Protein AF-A0AAU5S094-F1 (afdb_monomer)

Radius of gyration: 23.03 Å; Cα contacts (8 Å, |Δi|>4): 157; chains: 1; bounding box: 53×60×64 Å

Foldseek 3Di:
DPPDQPPDPVVVVCVVCVPVCLLLLLVCQVVPNWALVSSCVVVVDDSVVSVVNLVSCVVVLFKDKDFDDPDPCPPPVCPDDDDDDDDDDDDDDDDDPDDDDDPPCPDDPDPCCVPRRGITIHGDPNNVVCVLVSQQVLLVVCPPPDPVPRPDFDADPVPRHGDDDFDADPVPRHTPPDPVNADAADPPRDPSRPVVHHHDDDDPDDD

Structure (mmCIF, N/CA/C/O backbone):
data_AF-A0AAU5S094-F1
#
_entry.id   AF-A0AAU5S094-F1
#
loop_
_atom_site.group_PDB
_atom_site.id
_atom_site.type_symbol
_atom_site.label_atom_id
_atom_site.label_alt_id
_atom_site.label_comp_id
_atom_site.label_asym_id
_atom_site.label_entity_id
_atom_site.label_seq_id
_atom_site.pdbx_PDB_ins_code
_atom_site.Cartn_x
_atom_site.Cartn_y
_atom_site.Cartn_z
_atom_site.occupancy
_atom_site.B_iso_or_equiv
_atom_site.auth_seq_id
_atom_site.auth_comp_id
_atom_site.auth_asym_id
_atom_site.auth_atom_id
_atom_site.pdbx_PDB_model_num
ATOM 1 N N . MET A 1 1 ? 26.841 3.492 8.482 1.00 32.81 1 MET A N 1
ATOM 2 C CA . MET A 1 1 ? 26.538 3.249 7.057 1.00 32.81 1 MET A CA 1
ATOM 3 C C . MET A 1 1 ? 25.374 4.134 6.648 1.00 32.81 1 MET A C 1
ATOM 5 O O . MET A 1 1 ? 24.334 3.983 7.274 1.00 32.81 1 MET A O 1
ATOM 9 N N . PRO A 1 2 ? 25.472 5.027 5.649 1.00 47.97 2 PRO A N 1
ATOM 10 C CA . PRO A 1 2 ? 24.273 5.452 4.951 1.00 47.97 2 PRO A CA 1
ATOM 11 C C . PRO A 1 2 ? 24.030 4.436 3.823 1.00 47.97 2 PRO A C 1
ATOM 13 O O . PRO A 1 2 ? 24.646 4.497 2.766 1.00 47.97 2 PRO A O 1
ATOM 16 N N . THR A 1 3 ? 23.196 3.431 4.093 1.00 60.91 3 THR A N 1
ATOM 17 C CA . THR A 1 3 ? 22.891 2.277 3.219 1.00 60.91 3 THR A CA 1
ATOM 18 C C . THR A 1 3 ? 21.589 2.468 2.437 1.00 60.91 3 THR A C 1
ATOM 20 O O . THR A 1 3 ? 20.808 1.536 2.272 1.00 60.91 3 THR A O 1
ATOM 23 N N . ARG A 1 4 ? 21.300 3.679 1.952 1.00 66.44 4 ARG A N 1
ATOM 24 C CA . ARG A 1 4 ? 20.162 3.909 1.047 1.00 66.44 4 ARG A CA 1
ATOM 25 C C . ARG A 1 4 ? 20.562 4.817 -0.100 1.00 66.44 4 ARG A C 1
ATOM 27 O O . ARG A 1 4 ? 21.340 5.746 0.080 1.00 66.44 4 ARG A O 1
ATOM 34 N N . ILE A 1 5 ? 20.014 4.525 -1.276 1.00 69.44 5 ILE A N 1
ATOM 35 C CA . ILE A 1 5 ? 20.101 5.399 -2.445 1.00 69.44 5 ILE A CA 1
ATOM 36 C C . ILE A 1 5 ? 19.203 6.612 -2.151 1.00 69.44 5 ILE A C 1
ATOM 38 O O . ILE A 1 5 ? 17.988 6.413 -2.026 1.00 69.44 5 ILE A O 1
ATOM 42 N N . PRO A 1 6 ? 19.749 7.835 -2.027 1.00 72.75 6 PRO A N 1
ATOM 43 C CA . PRO A 1 6 ? 18.936 9.030 -1.820 1.00 72.75 6 PRO A CA 1
ATOM 44 C C . PRO A 1 6 ? 17.914 9.194 -2.950 1.00 72.75 6 PRO A C 1
ATOM 46 O O . PRO A 1 6 ? 18.202 8.864 -4.101 1.00 72.75 6 PRO A O 1
ATOM 49 N N . ASP A 1 7 ? 16.716 9.670 -2.609 1.00 73.19 7 ASP A N 1
ATOM 50 C CA . ASP A 1 7 ? 15.609 9.936 -3.542 1.00 73.19 7 ASP A CA 1
ATOM 51 C C . ASP A 1 7 ? 15.062 8.715 -4.306 1.00 73.19 7 ASP A C 1
ATOM 53 O O . ASP A 1 7 ? 14.289 8.869 -5.252 1.00 73.19 7 ASP A O 1
ATOM 57 N N . CYS A 1 8 ? 15.428 7.488 -3.917 1.00 81.44 8 CYS A N 1
ATOM 58 C CA . CYS A 1 8 ? 14.937 6.274 -4.568 1.00 81.44 8 CYS A CA 1
ATOM 59 C C . CYS A 1 8 ? 13.441 6.043 -4.270 1.00 81.44 8 CYS A C 1
ATOM 61 O O . CYS A 1 8 ? 13.087 5.844 -3.104 1.00 81.44 8 CYS A O 1
ATOM 63 N N . PRO A 1 9 ? 12.561 5.987 -5.293 1.00 76.62 9 PRO A N 1
ATOM 64 C CA . PRO A 1 9 ? 11.131 5.760 -5.082 1.00 76.62 9 PRO A CA 1
ATOM 65 C C . PRO A 1 9 ? 10.840 4.426 -4.392 1.00 76.62 9 PRO A C 1
ATOM 67 O O . PRO A 1 9 ? 10.032 4.385 -3.475 1.00 76.62 9 PRO A O 1
ATOM 70 N N . LEU A 1 10 ? 11.564 3.359 -4.756 1.00 79.50 10 LEU A N 1
ATOM 71 C CA . LEU A 1 10 ? 11.419 2.050 -4.115 1.00 79.50 10 LEU A CA 1
ATOM 72 C C . LEU A 1 10 ? 11.778 2.105 -2.626 1.00 79.50 10 LEU A C 1
ATOM 74 O O . LEU A 1 10 ? 11.063 1.536 -1.812 1.00 79.50 10 LEU A O 1
ATOM 78 N N . ALA A 1 11 ? 12.858 2.806 -2.261 1.00 76.94 11 ALA A N 1
ATOM 79 C CA . ALA A 1 11 ? 13.254 2.947 -0.861 1.00 76.94 11 ALA A CA 1
ATOM 80 C C . ALA A 1 11 ? 12.208 3.737 -0.061 1.00 76.94 11 ALA A C 1
ATOM 82 O O . ALA A 1 11 ? 11.849 3.323 1.035 1.00 76.94 11 ALA A O 1
ATOM 83 N N . ARG A 1 12 ? 11.664 4.816 -0.639 1.00 77.38 12 ARG A N 1
ATOM 84 C CA . ARG A 1 12 ? 10.576 5.595 -0.030 1.00 77.38 12 ARG A CA 1
ATOM 85 C C . ARG A 1 12 ? 9.312 4.762 0.178 1.00 77.38 12 ARG A C 1
ATOM 87 O O . ARG A 1 12 ? 8.727 4.796 1.253 1.00 77.38 12 ARG A O 1
ATOM 94 N N . THR A 1 13 ? 8.901 4.001 -0.834 1.00 75.50 13 THR A N 1
ATOM 95 C CA . THR A 1 13 ? 7.752 3.095 -0.731 1.00 75.50 13 THR A CA 1
ATOM 96 C C . THR A 1 13 ? 8.009 2.003 0.306 1.00 75.50 13 THR A C 1
ATOM 98 O O . THR A 1 13 ? 7.141 1.737 1.126 1.00 75.50 13 THR A O 1
ATOM 101 N N . ALA A 1 14 ? 9.208 1.418 0.335 1.00 76.94 14 ALA A N 1
ATOM 102 C CA . ALA A 1 14 ? 9.582 0.411 1.323 1.00 76.94 14 ALA A CA 1
ATOM 103 C C . ALA A 1 14 ? 9.654 0.967 2.754 1.00 76.94 14 ALA A C 1
ATOM 105 O O . ALA A 1 14 ? 9.432 0.218 3.691 1.00 76.94 14 ALA A O 1
ATOM 106 N N . GLU A 1 15 ? 9.940 2.253 2.960 1.00 75.94 15 GLU A N 1
ATOM 107 C CA . GLU A 1 15 ? 9.829 2.889 4.282 1.00 75.94 15 GLU A CA 1
ATOM 108 C C . GLU A 1 15 ? 8.366 3.061 4.705 1.00 75.94 15 GLU A C 1
ATOM 110 O O . GLU A 1 15 ? 8.034 2.843 5.866 1.00 75.94 15 GLU A O 1
ATOM 115 N N . GLN A 1 16 ? 7.495 3.412 3.758 1.00 67.94 16 GLN A N 1
ATOM 116 C CA . GLN A 1 16 ? 6.072 3.627 4.010 1.00 67.94 16 GLN A CA 1
ATOM 117 C C . GLN A 1 16 ? 5.298 2.316 4.221 1.00 67.94 16 GLN A C 1
ATOM 119 O O . GLN A 1 16 ? 4.396 2.267 5.047 1.00 67.94 16 GLN A O 1
ATOM 124 N N . ILE A 1 17 ? 5.657 1.262 3.485 1.00 68.75 17 ILE A N 1
ATOM 125 C CA . ILE A 1 17 ? 5.056 -0.081 3.556 1.00 68.75 17 ILE A CA 1
ATOM 126 C C . ILE A 1 17 ? 5.809 -0.990 4.541 1.00 68.75 17 ILE A C 1
ATOM 128 O O . ILE A 1 17 ? 5.278 -1.996 4.996 1.00 68.75 17 ILE A O 1
ATOM 132 N N . GLY A 1 18 ? 7.055 -0.642 4.876 1.00 64.94 18 GLY A N 1
ATOM 133 C CA . GLY A 1 18 ? 7.984 -1.445 5.675 1.00 64.94 18 GLY A CA 1
ATOM 134 C C . GLY A 1 18 ? 7.475 -1.930 7.032 1.00 64.94 18 GLY A C 1
ATOM 135 O O . GLY A 1 18 ? 7.930 -2.986 7.479 1.00 64.94 18 GLY A O 1
ATOM 136 N N . PRO A 1 19 ? 6.535 -1.243 7.702 1.00 73.56 19 PRO A N 1
ATOM 137 C CA . PRO A 1 19 ? 5.816 -1.854 8.802 1.00 73.56 19 PRO A CA 1
ATOM 138 C C . PRO A 1 19 ? 4.838 -2.903 8.251 1.00 73.56 19 PRO A C 1
ATOM 140 O O . PRO A 1 19 ? 3.833 -2.546 7.642 1.00 73.56 19 PRO A O 1
ATOM 143 N N . TRP A 1 20 ? 5.125 -4.189 8.493 1.00 69.00 20 TRP A N 1
ATOM 144 C CA . TRP A 1 20 ? 4.363 -5.350 7.991 1.00 69.00 20 TRP A CA 1
ATOM 145 C C . TRP A 1 20 ? 2.834 -5.205 8.109 1.00 69.00 20 TRP A C 1
ATOM 147 O O . TRP A 1 20 ? 2.093 -5.592 7.214 1.00 69.00 20 TRP A O 1
ATOM 157 N N . TRP A 1 21 ? 2.371 -4.550 9.173 1.00 78.62 21 TRP A N 1
ATOM 158 C CA . TRP A 1 21 ? 0.962 -4.310 9.469 1.00 78.62 21 TRP A CA 1
ATOM 159 C C . TRP A 1 21 ? 0.255 -3.340 8.508 1.00 78.62 21 TRP A C 1
ATOM 161 O O . TRP A 1 21 ? -0.970 -3.311 8.481 1.00 78.62 21 TRP A O 1
ATOM 171 N N . THR A 1 22 ? 0.978 -2.522 7.731 1.00 87.06 22 THR A N 1
ATOM 172 C CA . THR A 1 22 ? 0.360 -1.539 6.817 1.00 87.06 22 THR A CA 1
ATOM 173 C C . THR A 1 22 ? -0.499 -2.236 5.772 1.00 87.06 22 THR A C 1
ATOM 175 O O . THR A 1 22 ? -1.604 -1.791 5.475 1.00 87.06 22 THR A O 1
ATOM 178 N N . LEU A 1 23 ? 0.009 -3.336 5.224 1.00 89.94 23 LEU A N 1
ATOM 179 C CA . LEU A 1 23 ? -0.664 -4.087 4.171 1.00 89.94 23 LEU A CA 1
ATOM 180 C C . LEU A 1 23 ? -1.801 -4.933 4.730 1.00 89.94 23 LEU A C 1
ATOM 182 O O . LEU A 1 23 ? -2.846 -4.976 4.097 1.00 89.94 23 LEU A O 1
ATOM 186 N N . GLU A 1 24 ? -1.623 -5.512 5.919 1.00 90.25 24 GLU A N 1
ATOM 187 C CA . GLU A 1 24 ? -2.668 -6.268 6.621 1.00 90.25 24 GLU A CA 1
ATOM 188 C C . GLU A 1 24 ? -3.876 -5.377 6.933 1.00 90.25 24 GLU A C 1
ATOM 190 O O . GLU A 1 24 ? -4.991 -5.682 6.535 1.00 90.25 24 GLU A O 1
ATOM 195 N N . ILE A 1 25 ? -3.665 -4.197 7.534 1.00 93.50 25 ILE A N 1
ATOM 196 C CA . ILE A 1 25 ? -4.772 -3.265 7.807 1.00 93.50 25 ILE A CA 1
ATOM 197 C C . ILE A 1 25 ? -5.442 -2.814 6.503 1.00 93.50 25 ILE A C 1
ATOM 199 O O . ILE A 1 25 ? -6.666 -2.724 6.432 1.00 93.50 25 ILE A O 1
ATOM 203 N N . LEU A 1 26 ? -4.663 -2.512 5.459 1.00 93.88 26 LEU A N 1
ATOM 204 C CA . LEU A 1 26 ? -5.235 -2.133 4.167 1.00 93.88 26 LEU A CA 1
ATOM 205 C C . LEU A 1 26 ? -6.045 -3.275 3.543 1.00 93.88 26 LEU A C 1
ATOM 207 O O . LEU A 1 26 ? -7.109 -2.991 2.994 1.00 93.88 26 LEU A O 1
ATOM 211 N N . HIS A 1 27 ? -5.578 -4.520 3.658 1.00 93.69 27 HIS A N 1
ATOM 212 C CA . HIS A 1 27 ? -6.274 -5.716 3.191 1.00 93.69 27 HIS A CA 1
ATOM 213 C C . HIS A 1 27 ? -7.657 -5.836 3.837 1.00 93.69 27 HIS A C 1
ATOM 215 O O . HIS A 1 27 ? -8.645 -5.842 3.106 1.00 93.69 27 HIS A O 1
ATOM 221 N N . GLU A 1 28 ? -7.742 -5.730 5.168 1.00 94.06 28 GLU A N 1
ATOM 222 C CA . GLU A 1 28 ? -9.021 -5.703 5.896 1.00 94.06 28 GLU A CA 1
ATOM 223 C C . GLU A 1 28 ? -9.978 -4.637 5.334 1.00 94.06 28 GLU A C 1
ATOM 225 O O . GLU A 1 28 ? -11.154 -4.895 5.069 1.00 94.06 28 GLU A O 1
ATOM 230 N N . THR A 1 29 ? -9.467 -3.427 5.069 1.00 94.94 29 THR A N 1
ATOM 231 C CA . THR A 1 29 ? -10.306 -2.350 4.520 1.00 94.94 29 THR A CA 1
ATOM 232 C C . THR A 1 29 ? -10.735 -2.566 3.068 1.00 94.94 29 THR A C 1
ATOM 234 O O . THR A 1 29 ? -11.749 -2.003 2.646 1.00 94.94 29 THR A O 1
ATOM 237 N N . TYR A 1 30 ? -9.982 -3.342 2.284 1.00 94.12 30 TYR A N 1
ATOM 238 C CA . TYR A 1 30 ? -10.365 -3.710 0.919 1.00 94.12 30 TYR A CA 1
ATOM 239 C C . TYR A 1 30 ? -11.464 -4.769 0.903 1.00 94.12 30 TYR A C 1
ATOM 241 O O . TYR A 1 30 ? -12.295 -4.737 -0.006 1.00 94.12 30 TYR A O 1
ATOM 249 N N . ASP A 1 31 ? -11.495 -5.620 1.925 1.00 89.69 31 ASP A N 1
ATOM 250 C CA . ASP A 1 31 ? -12.533 -6.630 2.143 1.00 89.69 31 ASP A CA 1
ATOM 251 C C . ASP A 1 31 ? -13.796 -6.037 2.794 1.00 89.69 31 ASP A C 1
ATOM 253 O O . ASP A 1 31 ? -14.842 -6.679 2.861 1.00 89.69 31 ASP A O 1
ATOM 257 N N . GLY A 1 32 ? -13.738 -4.762 3.193 1.00 90.94 32 GLY A N 1
ATOM 258 C CA . GLY A 1 32 ? -14.879 -3.985 3.678 1.00 90.94 32 GLY A CA 1
ATOM 259 C C . GLY A 1 32 ? -14.939 -3.825 5.195 1.00 90.94 32 GLY A C 1
ATOM 260 O O . GLY A 1 32 ? -15.824 -3.117 5.685 1.00 90.94 32 GLY A O 1
ATOM 261 N N . PHE A 1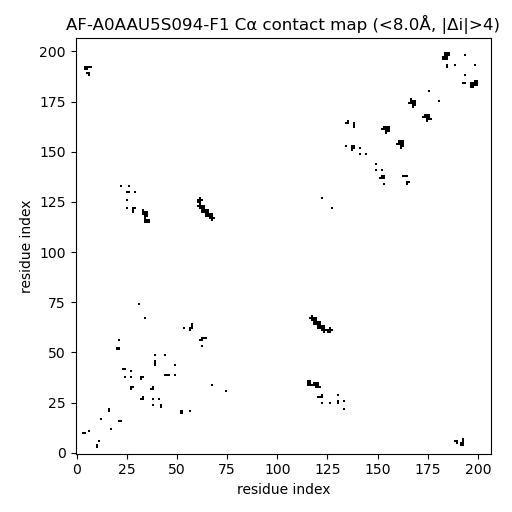 33 ? -13.984 -4.392 5.935 1.00 93.81 33 PHE A N 1
ATOM 262 C CA . PHE A 1 33 ? -13.858 -4.183 7.374 1.00 93.81 33 PHE A CA 1
ATOM 263 C C . PHE A 1 33 ? -13.329 -2.777 7.633 1.00 93.81 33 PHE A C 1
ATOM 265 O O . PHE A 1 33 ? -12.211 -2.419 7.265 1.00 93.81 33 PHE A O 1
ATOM 272 N N . THR A 1 34 ? -14.166 -1.934 8.232 1.00 92.75 34 THR A N 1
ATOM 273 C CA . THR A 1 34 ? -13.848 -0.505 8.388 1.00 92.75 34 THR A CA 1
ATOM 274 C C . THR A 1 34 ? -13.898 -0.048 9.832 1.00 92.75 34 THR A C 1
ATOM 276 O O . THR A 1 34 ? -13.423 1.044 10.130 1.00 92.75 34 THR A O 1
ATOM 279 N N . ARG A 1 35 ? -14.445 -0.841 10.755 1.00 92.25 35 ARG A N 1
ATOM 280 C CA . ARG A 1 35 ? -14.544 -0.452 12.164 1.00 92.25 35 ARG A CA 1
ATOM 281 C C . ARG A 1 35 ? -13.344 -0.943 12.953 1.00 92.25 35 ARG A C 1
ATOM 283 O O . ARG A 1 35 ? -12.795 -2.004 12.672 1.00 92.25 35 ARG A O 1
ATOM 290 N N . PHE A 1 36 ? -12.990 -0.188 13.991 1.00 92.50 36 PHE A N 1
ATOM 291 C CA . PHE A 1 36 ? -11.862 -0.508 14.864 1.00 92.50 36 PHE A CA 1
ATOM 292 C C . PHE A 1 36 ? -11.937 -1.937 15.420 1.00 92.50 36 PHE A C 1
ATOM 294 O O . PHE A 1 36 ? -10.995 -2.703 15.261 1.00 92.50 36 PHE A O 1
ATOM 301 N N . GLU A 1 37 ? -13.077 -2.319 16.003 1.00 89.56 37 GLU A N 1
ATOM 302 C CA . GLU A 1 37 ? -13.243 -3.639 16.627 1.00 89.56 37 GLU A CA 1
ATOM 303 C C . GLU A 1 37 ? -13.232 -4.803 15.632 1.00 89.56 37 GLU A C 1
ATOM 305 O O . GLU A 1 37 ? -12.770 -5.888 15.973 1.00 89.56 37 GLU A O 1
ATOM 310 N N . GLU A 1 38 ? -13.712 -4.592 14.404 1.00 91.81 38 GLU A N 1
ATOM 311 C CA . GLU A 1 38 ? -13.652 -5.609 13.346 1.00 91.81 38 GLU A CA 1
ATOM 312 C C . GLU A 1 38 ? -12.196 -5.871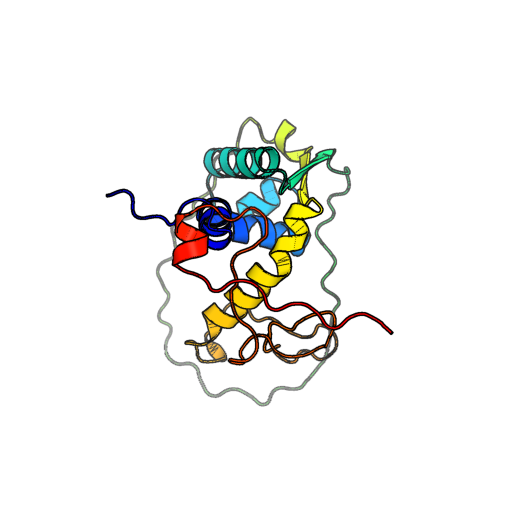 12.966 1.00 91.81 38 GLU A C 1
ATOM 314 O O . GLU A 1 38 ? -11.724 -7.000 13.052 1.00 91.81 38 GLU A O 1
ATOM 319 N N . ILE A 1 39 ? -11.461 -4.799 12.658 1.00 92.19 39 ILE A N 1
ATOM 320 C CA . ILE A 1 39 ? -10.048 -4.872 12.278 1.00 92.19 39 ILE A CA 1
ATOM 321 C C . ILE A 1 39 ? -9.214 -5.454 13.429 1.00 92.19 39 ILE A C 1
ATOM 323 O O . ILE A 1 39 ? -8.354 -6.304 13.211 1.00 92.19 39 ILE A O 1
ATOM 327 N N . ARG A 1 40 ? -9.474 -5.039 14.675 1.00 92.69 40 ARG A N 1
ATOM 328 C CA . ARG A 1 40 ? -8.772 -5.553 15.861 1.00 92.69 40 ARG A CA 1
ATOM 329 C C . ARG A 1 40 ? -8.963 -7.051 16.031 1.00 92.69 40 ARG A C 1
ATOM 331 O O . ARG A 1 40 ? -7.986 -7.753 16.285 1.00 92.69 40 ARG A O 1
ATOM 338 N N . ARG A 1 41 ? -10.209 -7.516 15.902 1.00 90.81 41 ARG A N 1
ATOM 339 C CA . ARG A 1 41 ? -10.565 -8.930 16.026 1.00 90.81 41 ARG A CA 1
ATOM 340 C C . ARG A 1 41 ? -9.910 -9.755 14.925 1.00 90.81 41 ARG A C 1
ATOM 342 O O . ARG A 1 41 ? -9.280 -10.754 15.246 1.00 90.81 41 ARG A O 1
ATOM 349 N N . ASN A 1 42 ? -10.015 -9.320 13.671 1.00 90.12 42 ASN A N 1
ATOM 350 C CA . ASN A 1 42 ? -9.474 -10.054 12.526 1.00 90.12 42 ASN A CA 1
ATOM 351 C C . ASN A 1 42 ? -7.945 -10.174 12.595 1.00 90.12 42 ASN A C 1
ATOM 353 O O . ASN A 1 42 ? -7.394 -11.236 12.326 1.00 90.12 42 ASN A O 1
ATOM 357 N N . LEU A 1 43 ? -7.260 -9.111 13.030 1.00 90.19 43 LEU A N 1
ATOM 358 C CA . LEU A 1 43 ? -5.799 -9.096 13.130 1.00 90.19 43 LEU A CA 1
ATOM 359 C C . LEU A 1 43 ? -5.251 -9.659 14.451 1.00 90.19 43 LEU A C 1
ATOM 361 O O . LEU A 1 43 ? -4.032 -9.733 14.608 1.00 90.19 43 LEU A O 1
ATOM 365 N N . GLY A 1 44 ? -6.109 -9.981 15.428 1.00 90.44 44 GLY A N 1
ATOM 366 C CA . GLY A 1 44 ? -5.691 -10.482 16.744 1.00 90.44 44 GLY A CA 1
ATOM 367 C C . GLY A 1 44 ? -4.712 -9.557 17.482 1.00 90.44 44 GLY A C 1
ATOM 368 O O . GLY A 1 44 ? -3.839 -10.025 18.210 1.00 90.44 44 GLY A O 1
ATOM 369 N N . THR A 1 45 ? -4.793 -8.240 17.264 1.00 86.38 45 THR A N 1
ATOM 370 C CA . THR A 1 45 ? -3.792 -7.283 17.765 1.00 86.38 45 THR A CA 1
ATOM 371 C C . THR A 1 45 ? -4.293 -6.535 19.015 1.00 86.38 45 THR A C 1
ATOM 373 O O . THR A 1 45 ? -5.490 -6.249 19.120 1.00 86.38 45 THR A O 1
ATOM 376 N N . PRO A 1 46 ? -3.405 -6.135 19.949 1.00 92.12 46 PRO A N 1
ATOM 377 C CA . PRO A 1 46 ? -3.783 -5.277 21.076 1.00 92.12 46 PRO A CA 1
ATOM 378 C C . PRO A 1 46 ? -4.361 -3.926 20.625 1.00 92.12 46 PRO A C 1
ATOM 380 O O . PRO A 1 46 ? -3.902 -3.369 19.622 1.00 92.12 46 PRO A O 1
ATOM 383 N N . ALA A 1 47 ? -5.328 -3.389 21.378 1.00 89.75 47 ALA A N 1
ATOM 384 C CA . ALA A 1 47 ? -6.057 -2.164 21.033 1.00 89.75 47 ALA A CA 1
ATOM 385 C C . ALA A 1 47 ? -5.130 -0.948 20.862 1.00 89.75 47 ALA A C 1
ATOM 387 O O . ALA A 1 47 ? -5.135 -0.332 19.797 1.00 89.75 47 ALA A O 1
ATOM 388 N N . ASP A 1 48 ? -4.267 -0.670 21.843 1.00 90.50 48 ASP A N 1
ATOM 389 C CA . ASP A 1 48 ? -3.320 0.456 21.799 1.00 90.50 48 ASP A CA 1
ATOM 390 C C . ASP A 1 48 ? -2.436 0.414 20.547 1.00 90.50 48 ASP A C 1
ATOM 392 O O . ASP A 1 48 ? -2.269 1.400 19.828 1.00 90.50 48 ASP A O 1
ATOM 396 N N . LEU A 1 49 ? -1.931 -0.779 20.225 1.00 90.12 49 LEU A N 1
ATOM 397 C CA . LEU A 1 49 ? -1.090 -0.985 19.055 1.00 90.12 49 LEU A CA 1
ATOM 398 C C . LEU A 1 49 ? -1.866 -0.773 17.750 1.00 90.12 49 LEU A C 1
ATOM 400 O O . LEU A 1 49 ? -1.316 -0.225 16.795 1.00 90.12 49 LEU A O 1
ATOM 404 N N . LEU A 1 50 ? -3.132 -1.195 17.676 1.00 92.38 50 LEU A N 1
ATOM 405 C CA . LEU A 1 50 ? -3.971 -0.907 16.512 1.00 92.38 50 LEU A CA 1
ATOM 406 C C . LEU A 1 50 ? -4.246 0.591 16.374 1.00 92.38 50 LEU A C 1
ATOM 408 O O . LEU A 1 50 ? -4.169 1.118 15.264 1.00 92.38 50 LEU A O 1
ATOM 412 N N . ALA A 1 51 ? -4.552 1.270 17.480 1.00 92.62 51 ALA A N 1
ATOM 413 C CA . ALA A 1 51 ? -4.838 2.698 17.497 1.00 92.62 51 ALA A CA 1
ATOM 414 C C . ALA A 1 51 ? -3.649 3.507 16.957 1.00 92.62 51 ALA A C 1
ATOM 416 O O . ALA A 1 51 ? -3.823 4.324 16.046 1.00 92.62 51 ALA A O 1
ATOM 417 N N . ASP A 1 52 ? -2.436 3.202 17.424 1.00 92.06 52 ASP A N 1
ATOM 418 C CA . ASP A 1 52 ? -1.197 3.814 16.936 1.00 92.06 52 ASP A CA 1
ATOM 419 C C . ASP A 1 52 ? -1.006 3.603 15.428 1.00 92.06 52 ASP A C 1
ATOM 421 O O . ASP A 1 52 ? -0.690 4.535 14.681 1.00 92.06 52 ASP A O 1
ATOM 425 N N . ARG A 1 53 ? -1.244 2.378 14.947 1.00 92.81 53 ARG A N 1
ATOM 426 C CA . ARG A 1 53 ? -1.096 2.018 13.529 1.00 92.81 53 ARG A CA 1
ATOM 427 C C . ARG A 1 53 ? -2.117 2.720 12.641 1.00 92.81 53 ARG A C 1
ATOM 429 O O . ARG A 1 53 ? -1.749 3.288 11.614 1.00 92.81 53 ARG A O 1
ATOM 436 N N . LEU A 1 54 ? -3.390 2.721 13.029 1.00 94.31 54 LEU A N 1
ATOM 437 C CA . LEU A 1 54 ? -4.448 3.413 12.293 1.00 94.31 54 LEU A CA 1
ATOM 438 C C . LEU A 1 54 ? -4.190 4.923 12.251 1.00 94.31 54 LEU A C 1
ATOM 440 O O . LEU A 1 54 ? -4.312 5.534 11.189 1.00 94.31 54 LEU A O 1
ATOM 444 N N . SER A 1 55 ? -3.754 5.512 13.368 1.00 93.19 55 SER A N 1
ATOM 445 C CA . SER A 1 55 ? -3.341 6.918 13.438 1.00 93.19 55 SER A CA 1
ATOM 446 C C . SER A 1 55 ? -2.188 7.225 12.474 1.00 93.19 55 SER A C 1
ATOM 448 O O . SER A 1 55 ? -2.238 8.208 11.724 1.00 93.19 55 SER A O 1
ATOM 450 N N . ALA A 1 56 ? -1.182 6.348 12.406 1.00 91.62 56 ALA A N 1
ATOM 451 C CA . ALA A 1 56 ? -0.075 6.480 11.464 1.00 91.62 56 ALA A CA 1
ATOM 452 C C . ALA A 1 56 ? -0.540 6.414 9.996 1.00 91.62 56 ALA A C 1
ATOM 454 O O . ALA A 1 56 ? -0.098 7.225 9.181 1.00 91.62 56 ALA A O 1
ATOM 455 N N . LEU A 1 57 ? -1.467 5.514 9.648 1.00 93.56 57 LEU A N 1
ATOM 456 C CA . LEU A 1 57 ? -2.010 5.410 8.284 1.00 93.56 57 LEU A CA 1
ATOM 457 C C . LEU A 1 57 ? -2.864 6.613 7.887 1.00 93.56 57 LEU A C 1
ATOM 459 O O . LEU A 1 57 ? -2.811 7.045 6.732 1.00 93.56 57 LEU A O 1
ATOM 463 N N . VAL A 1 58 ? -3.630 7.170 8.825 1.00 95.38 58 VAL A N 1
ATOM 464 C CA . VAL A 1 58 ? -4.380 8.414 8.607 1.00 95.38 58 VAL A CA 1
ATOM 465 C C . VAL A 1 58 ? -3.415 9.579 8.395 1.00 95.38 58 VAL A C 1
ATOM 467 O O . VAL A 1 58 ? -3.548 10.326 7.427 1.00 95.38 58 VAL A O 1
ATOM 470 N N . THR A 1 59 ? -2.383 9.685 9.233 1.00 94.12 59 THR A N 1
ATOM 471 C CA . THR A 1 59 ? -1.337 10.714 9.117 1.00 94.12 59 THR A CA 1
ATOM 472 C C . THR A 1 59 ? -0.583 10.612 7.788 1.00 94.12 59 THR A C 1
ATOM 474 O O . THR A 1 59 ? -0.288 11.626 7.158 1.00 94.12 59 THR A O 1
ATOM 477 N N . ALA A 1 60 ? -0.316 9.392 7.316 1.00 91.25 60 ALA A N 1
ATOM 478 C CA . ALA A 1 60 ? 0.311 9.129 6.023 1.00 91.25 60 ALA A CA 1
ATOM 479 C C . ALA A 1 60 ? -0.625 9.362 4.818 1.00 91.25 60 ALA A C 1
ATOM 481 O O . ALA A 1 60 ? -0.194 9.212 3.673 1.00 91.25 60 ALA A O 1
ATOM 482 N N . GLY A 1 61 ? -1.899 9.693 5.053 1.00 94.62 61 GLY A N 1
ATOM 483 C CA . GLY A 1 61 ? -2.901 9.900 4.010 1.00 94.62 61 GLY A CA 1
ATOM 484 C C . GLY A 1 61 ? -3.323 8.618 3.293 1.00 94.62 61 GLY A C 1
ATOM 485 O O . GLY A 1 61 ? -3.857 8.695 2.188 1.00 94.62 61 GLY A O 1
ATOM 486 N N . LEU A 1 62 ? -3.076 7.444 3.881 1.00 94.25 62 LEU A N 1
ATOM 487 C CA . LEU A 1 62 ? -3.488 6.142 3.346 1.00 94.25 62 LEU A CA 1
ATOM 488 C C . LEU A 1 62 ? -4.921 5.794 3.753 1.00 94.25 62 LEU A C 1
ATOM 490 O O . LEU A 1 62 ? -5.671 5.239 2.949 1.00 94.25 62 LEU A O 1
ATOM 494 N N . LEU A 1 63 ? -5.316 6.179 4.965 1.00 96.19 63 LEU A N 1
ATOM 495 C CA . LEU A 1 63 ? -6.680 6.049 5.465 1.00 96.19 63 LEU A CA 1
ATOM 496 C C . LEU A 1 63 ? -7.297 7.425 5.735 1.00 96.19 63 LEU A C 1
ATOM 498 O O . LEU A 1 63 ? -6.607 8.418 5.949 1.00 96.19 63 LEU A O 1
ATOM 502 N N . THR A 1 64 ? -8.621 7.470 5.739 1.00 96.50 64 THR A N 1
ATOM 503 C CA . THR A 1 64 ? -9.419 8.582 6.252 1.00 96.50 64 THR A CA 1
ATOM 504 C C . THR A 1 64 ? -10.441 8.048 7.248 1.00 96.50 64 THR A C 1
ATOM 506 O O . THR A 1 64 ? -10.805 6.871 7.188 1.00 96.50 64 THR A O 1
ATOM 509 N N . THR A 1 65 ? -10.890 8.902 8.163 1.00 95.06 65 THR A N 1
ATOM 510 C CA . THR A 1 65 ? -11.919 8.573 9.147 1.00 95.06 65 THR A CA 1
ATOM 511 C C . THR A 1 65 ? -13.256 9.188 8.751 1.00 95.06 65 THR A C 1
ATOM 513 O O . THR A 1 65 ? -13.331 10.319 8.272 1.00 95.06 65 THR A O 1
ATOM 516 N N . ALA A 1 66 ? -14.328 8.434 8.960 1.00 87.56 66 ALA A N 1
ATOM 517 C CA . ALA A 1 66 ? -15.701 8.891 8.803 1.00 87.56 66 ALA A CA 1
ATOM 518 C C . ALA A 1 66 ? -16.528 8.464 10.024 1.00 87.56 66 ALA A C 1
ATOM 520 O O . ALA A 1 66 ? -16.161 7.488 10.686 1.00 87.56 66 ALA A O 1
ATOM 521 N N . PRO A 1 67 ? -17.650 9.142 10.326 1.00 83.06 67 PRO A N 1
ATOM 522 C CA . PRO A 1 67 ? -18.633 8.605 11.256 1.00 83.06 67 PRO A CA 1
ATOM 523 C C . PRO A 1 67 ? -19.055 7.206 10.793 1.00 83.06 67 PRO A C 1
ATOM 525 O O . PRO A 1 67 ? -19.333 6.999 9.612 1.00 83.06 67 PRO A O 1
ATOM 528 N N . ALA A 1 68 ? -19.065 6.241 11.703 1.00 69.44 68 ALA A N 1
ATOM 529 C CA . ALA A 1 68 ? -19.588 4.918 11.426 1.00 69.44 68 ALA A CA 1
ATOM 530 C C . ALA A 1 68 ? -21.108 5.028 11.287 1.00 69.44 68 ALA A C 1
ATOM 532 O O . ALA A 1 68 ? -21.789 5.501 12.200 1.00 69.44 68 ALA A O 1
ATOM 533 N N . ASP A 1 69 ? -21.644 4.586 10.152 1.00 64.25 69 ASP A N 1
ATOM 534 C CA . ASP A 1 69 ? -23.088 4.479 9.977 1.00 64.25 69 ASP A CA 1
ATOM 535 C C . ASP A 1 69 ? -23.624 3.469 11.003 1.00 64.25 69 ASP A C 1
ATOM 537 O O . ASP A 1 69 ? -23.054 2.390 11.181 1.00 64.25 69 ASP A O 1
ATOM 541 N N . GLY A 1 70 ? -24.700 3.825 11.714 1.00 50.81 70 GLY A N 1
ATOM 542 C CA . GLY A 1 70 ? -25.264 3.047 12.830 1.00 50.81 70 GLY A CA 1
ATOM 543 C C . GLY A 1 70 ? -25.861 1.687 12.447 1.00 50.81 70 GLY A C 1
ATOM 544 O O . GLY A 1 70 ? -26.441 1.005 13.288 1.00 50.81 70 GLY A O 1
ATOM 545 N N . THR A 1 71 ? -25.743 1.272 11.189 1.00 44.31 71 THR A N 1
ATOM 546 C CA . THR A 1 71 ? -26.071 -0.083 10.757 1.00 44.31 71 THR A CA 1
ATOM 547 C C . THR A 1 71 ? -24.979 -1.024 11.233 1.00 44.31 71 THR A C 1
ATOM 549 O O . THR A 1 71 ? -23.852 -0.940 10.754 1.00 44.31 71 THR A O 1
ATOM 552 N N . ASN A 1 72 ? -25.291 -1.940 12.148 1.00 41.56 72 ASN A N 1
ATOM 553 C CA . ASN A 1 72 ? -24.533 -3.181 12.315 1.00 41.56 72 ASN A CA 1
ATOM 554 C C . ASN A 1 72 ? -24.608 -3.976 11.006 1.00 41.56 72 ASN A C 1
ATOM 556 O O . ASN A 1 72 ? -25.374 -4.922 10.888 1.00 41.56 72 ASN A O 1
ATOM 560 N N . GLY A 1 73 ? -23.873 -3.531 9.992 1.00 38.31 73 GLY A N 1
ATOM 561 C CA . GLY A 1 73 ? -23.639 -4.282 8.780 1.00 38.31 73 GLY A CA 1
ATOM 562 C C . GLY A 1 73 ? -22.558 -5.289 9.101 1.00 38.31 73 GLY A C 1
ATOM 563 O O . GLY A 1 73 ? -21.401 -5.058 8.775 1.00 38.31 73 GLY A O 1
ATOM 564 N N . GLY A 1 74 ? -22.944 -6.390 9.754 1.00 40.19 74 GLY A N 1
ATOM 565 C CA . GLY A 1 74 ? -22.285 -7.647 9.434 1.00 40.19 74 GLY A CA 1
ATOM 566 C C . GLY A 1 74 ? -22.305 -7.740 7.914 1.00 40.19 74 GLY A C 1
ATOM 567 O O . GLY A 1 74 ? -23.351 -7.514 7.301 1.00 40.19 74 GLY A O 1
ATOM 568 N N . GLY A 1 75 ? -21.131 -7.880 7.311 1.00 36.84 75 GLY A N 1
ATOM 569 C CA . GLY A 1 75 ? -21.001 -7.986 5.871 1.00 36.84 75 GLY A CA 1
ATOM 570 C C . GLY A 1 75 ? -21.695 -9.252 5.390 1.00 36.84 75 GLY A C 1
ATOM 571 O O . GLY A 1 75 ? -21.039 -10.260 5.165 1.00 36.84 75 GLY A O 1
ATOM 572 N N . ASP A 1 76 ? -23.008 -9.181 5.181 1.00 38.53 76 ASP A N 1
ATOM 573 C CA . ASP A 1 76 ? -23.766 -10.093 4.333 1.00 38.53 76 ASP A CA 1
ATOM 574 C C . ASP A 1 76 ? -23.395 -9.763 2.881 1.00 38.53 76 ASP A C 1
ATOM 576 O O . ASP A 1 76 ? -24.137 -9.159 2.108 1.00 38.53 76 ASP A O 1
ATOM 580 N N . GLY A 1 77 ? -22.148 -10.090 2.558 1.00 35.84 77 GLY A N 1
ATOM 581 C CA . GLY A 1 77 ? -21.558 -10.104 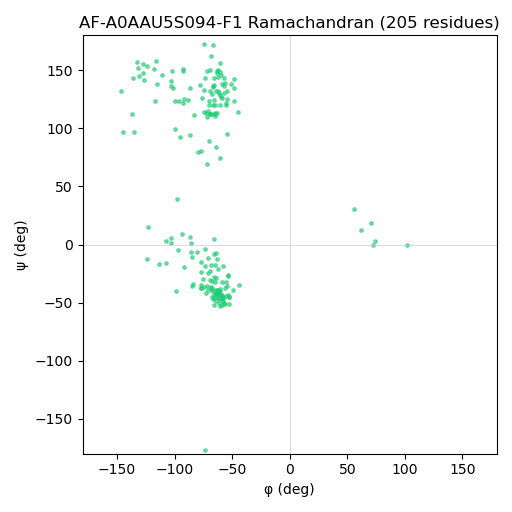1.230 1.00 35.84 77 GLY A CA 1
ATOM 582 C C . GLY A 1 77 ? -20.988 -11.480 0.893 1.00 35.84 77 GLY A C 1
ATOM 583 O O . GLY A 1 77 ? -20.240 -11.602 -0.070 1.00 35.84 77 GLY A O 1
ATOM 584 N N . ALA A 1 78 ? -21.348 -12.522 1.651 1.00 36.75 78 ALA A N 1
ATOM 585 C CA . ALA A 1 78 ? -21.247 -13.895 1.182 1.00 36.75 78 ALA A CA 1
ATOM 586 C C . ALA A 1 78 ? -22.323 -14.096 0.102 1.00 36.75 78 ALA A C 1
ATOM 588 O O . ALA A 1 78 ? -23.472 -14.431 0.384 1.00 36.75 78 ALA A O 1
ATOM 589 N N . SER A 1 79 ? -21.969 -13.821 -1.155 1.00 40.03 79 SER A N 1
ATOM 590 C CA . SER A 1 79 ? -22.779 -14.288 -2.282 1.00 40.03 79 SER A CA 1
ATOM 591 C C . SER A 1 79 ? -22.635 -15.803 -2.350 1.00 40.03 79 SER A C 1
ATOM 593 O O . SER A 1 79 ? -21.543 -16.320 -2.571 1.00 40.03 79 SER A O 1
ATOM 595 N N . GLY A 1 80 ? -23.745 -16.479 -2.066 1.00 32.22 80 GLY A N 1
ATOM 596 C CA . GLY A 1 80 ? -23.812 -17.912 -1.851 1.00 32.22 80 GLY A CA 1
ATOM 597 C C . GLY A 1 80 ? -23.564 -18.770 -3.086 1.00 32.22 80 GLY A C 1
ATOM 598 O O . GLY A 1 80 ? -23.717 -18.350 -4.238 1.00 32.22 80 GLY A O 1
ATOM 599 N N . HIS A 1 81 ? -23.263 -20.030 -2.799 1.00 33.59 81 HIS A N 1
ATOM 600 C CA . HIS A 1 81 ? -23.550 -21.127 -3.702 1.00 33.59 81 HIS A CA 1
ATOM 601 C C . HIS A 1 81 ? -23.923 -22.361 -2.879 1.00 33.59 81 HIS A C 1
ATOM 603 O O . HIS A 1 81 ? -23.061 -23.088 -2.393 1.00 33.59 81 HIS A O 1
ATOM 609 N N . ASP A 1 82 ? -25.228 -22.569 -2.718 1.00 34.88 82 ASP A N 1
ATOM 610 C CA . ASP A 1 82 ? -25.778 -23.888 -2.440 1.00 34.88 82 ASP A CA 1
ATOM 611 C C . ASP A 1 82 ? -25.584 -24.735 -3.704 1.00 34.88 82 ASP A C 1
ATOM 613 O O . ASP A 1 82 ? -26.198 -24.471 -4.740 1.00 34.88 82 ASP A O 1
ATOM 617 N N . ALA A 1 83 ? -24.721 -25.744 -3.632 1.00 35.12 83 ALA A N 1
ATOM 618 C CA . ALA A 1 83 ? -24.673 -26.824 -4.606 1.00 35.12 83 ALA A CA 1
ATOM 619 C C . ALA A 1 83 ? -24.540 -28.153 -3.861 1.00 35.12 83 ALA A C 1
ATOM 621 O O . ALA A 1 83 ? -23.456 -28.579 -3.469 1.00 35.12 83 ALA A O 1
ATOM 622 N N . ASP A 1 84 ? -25.698 -28.781 -3.675 1.00 40.28 84 ASP A N 1
ATOM 623 C CA . ASP A 1 84 ? -25.869 -30.208 -3.435 1.00 40.28 84 ASP A CA 1
ATOM 624 C C . ASP A 1 84 ? -24.987 -31.012 -4.405 1.00 40.28 84 ASP A C 1
ATOM 626 O O . ASP A 1 84 ? -25.180 -30.970 -5.621 1.00 40.28 84 ASP A O 1
ATOM 630 N N . THR A 1 85 ? -23.984 -31.710 -3.875 1.00 35.06 85 THR A N 1
ATOM 631 C CA . THR A 1 85 ? -23.275 -32.762 -4.606 1.00 35.06 85 THR A CA 1
ATOM 632 C C . THR A 1 85 ? -23.079 -33.930 -3.652 1.00 35.06 85 THR A C 1
ATOM 634 O O . THR A 1 85 ? -22.360 -33.818 -2.662 1.00 35.06 85 THR A O 1
ATOM 637 N N . GLY A 1 86 ? -23.757 -35.042 -3.939 1.00 35.44 86 GLY A N 1
ATOM 638 C CA . GLY A 1 86 ? -23.596 -36.299 -3.217 1.00 35.44 86 GLY A CA 1
ATOM 639 C C . GLY A 1 86 ? -22.132 -36.741 -3.193 1.00 35.44 86 GLY A C 1
ATOM 640 O O . GLY A 1 86 ? -21.492 -36.852 -4.238 1.00 35.44 86 GLY A O 1
ATOM 641 N N . ILE A 1 87 ? -21.631 -36.975 -1.983 1.00 37.25 87 ILE A N 1
ATOM 642 C CA . ILE A 1 87 ? -20.292 -37.477 -1.677 1.00 37.25 87 ILE A CA 1
ATOM 643 C C . ILE A 1 87 ? -20.395 -39.000 -1.485 1.00 37.25 87 ILE A C 1
ATOM 645 O O . ILE A 1 87 ? -21.183 -39.467 -0.661 1.00 37.25 87 ILE A O 1
ATOM 649 N N . ASP A 1 88 ? -19.618 -39.768 -2.254 1.00 38.88 88 ASP A N 1
ATOM 650 C CA . ASP A 1 88 ? -19.289 -41.166 -1.935 1.00 38.88 88 ASP A CA 1
ATOM 651 C C . ASP A 1 88 ? -18.499 -41.223 -0.605 1.00 38.88 88 ASP A C 1
ATOM 653 O O . ASP A 1 88 ? -17.703 -40.322 -0.346 1.00 38.88 88 ASP A O 1
ATOM 657 N N . PRO A 1 89 ? -18.675 -42.248 0.251 1.00 42.50 89 PRO A N 1
ATOM 658 C CA . PRO A 1 89 ? -18.127 -42.250 1.611 1.00 42.50 89 PRO A CA 1
ATOM 659 C C . PRO A 1 89 ? -16.588 -42.291 1.660 1.00 42.50 89 PRO A C 1
ATOM 661 O O . PRO A 1 89 ? -15.952 -43.089 0.968 1.00 42.50 89 PRO A O 1
ATOM 664 N N . GLU A 1 90 ? -16.014 -41.447 2.526 1.00 42.84 90 GLU A N 1
ATOM 665 C CA . GLU A 1 90 ? -14.580 -41.370 2.841 1.00 42.84 90 GLU A CA 1
ATOM 666 C C . GLU A 1 90 ? -14.030 -42.667 3.482 1.00 42.84 90 GLU A C 1
ATOM 668 O O . GLU A 1 90 ? -14.765 -43.362 4.190 1.00 42.84 90 GLU A O 1
ATOM 673 N N . PRO A 1 91 ? -12.742 -43.010 3.270 1.00 49.69 91 PRO A N 1
ATOM 674 C CA . PRO A 1 91 ? -12.056 -44.051 4.039 1.00 49.69 91 PRO A CA 1
ATOM 675 C C . PRO A 1 91 ? -11.760 -43.606 5.487 1.00 49.69 91 PRO A C 1
ATOM 677 O O . PRO A 1 91 ? -11.543 -42.425 5.741 1.00 49.69 91 PRO A O 1
ATOM 680 N N . ASP A 1 92 ? -11.738 -44.577 6.412 1.00 41.53 92 ASP A N 1
ATOM 681 C CA . ASP A 1 92 ? -11.652 -44.394 7.875 1.00 41.53 92 ASP A CA 1
ATOM 682 C C . ASP A 1 92 ? -10.544 -43.423 8.362 1.00 41.53 92 ASP A C 1
ATOM 684 O O . ASP A 1 92 ? -9.428 -43.451 7.832 1.00 41.53 92 ASP A O 1
ATOM 688 N N . PRO A 1 93 ? -10.811 -42.623 9.419 1.00 48.91 93 PRO A N 1
ATOM 689 C CA . PRO A 1 93 ? -9.872 -41.637 9.956 1.00 48.91 93 PRO A CA 1
ATOM 690 C C . PRO A 1 93 ? -8.701 -42.268 10.734 1.00 48.91 93 PRO A C 1
ATOM 692 O O . PRO A 1 93 ? -8.864 -43.242 11.474 1.00 48.91 93 PRO A O 1
ATOM 695 N N . GLU A 1 94 ? -7.511 -41.671 10.601 1.00 52.31 94 GLU A N 1
ATOM 696 C CA . GLU A 1 94 ? -6.363 -41.943 11.479 1.00 52.31 94 GLU A CA 1
ATOM 697 C C . GLU A 1 94 ? -6.606 -41.400 12.905 1.00 52.31 94 GLU A C 1
ATOM 699 O O . GLU A 1 94 ? -7.321 -40.411 13.057 1.00 52.31 94 GLU A O 1
ATOM 704 N N . PRO A 1 95 ? -6.035 -42.022 13.959 1.00 46.59 95 PRO A N 1
ATOM 705 C CA . PRO A 1 95 ? -6.332 -41.669 15.346 1.00 46.59 95 PRO A CA 1
ATOM 706 C C . PRO A 1 95 ? -5.909 -40.240 15.715 1.00 46.59 95 PRO A C 1
ATOM 708 O O . PRO A 1 95 ? -4.772 -39.825 15.482 1.00 46.59 95 PRO A O 1
ATOM 711 N N . ASP A 1 96 ? -6.849 -39.542 16.351 1.00 48.94 96 ASP A N 1
ATOM 712 C CA . ASP A 1 96 ? -6.819 -38.132 16.729 1.00 48.94 96 ASP A CA 1
ATOM 713 C C . ASP A 1 96 ? -5.601 -37.756 17.589 1.00 48.94 96 ASP A C 1
ATOM 715 O O . ASP A 1 96 ? -5.413 -38.247 18.705 1.00 48.94 96 ASP A O 1
ATOM 719 N N . PHE A 1 97 ? -4.788 -36.822 17.092 1.00 50.81 97 PHE A N 1
ATOM 720 C CA . PHE A 1 97 ? -3.896 -36.028 17.931 1.00 50.81 97 PHE A CA 1
ATOM 721 C C . PHE A 1 97 ? -4.626 -34.722 18.244 1.00 50.81 97 PHE A C 1
ATOM 723 O O . PHE A 1 97 ? -4.576 -33.786 17.448 1.00 50.81 97 PHE A O 1
ATOM 730 N N . GLU A 1 98 ? -5.352 -34.675 19.362 1.00 43.75 98 GLU A N 1
ATOM 731 C CA . GLU A 1 98 ? -5.950 -33.433 19.862 1.00 43.75 98 GLU A CA 1
ATOM 732 C C . GLU A 1 98 ? -4.813 -32.454 20.213 1.00 43.75 98 GLU A C 1
ATOM 734 O O . GLU A 1 98 ? -4.022 -32.746 21.117 1.00 43.75 98 GLU A O 1
ATOM 739 N N . PRO A 1 99 ? -4.651 -31.321 19.503 1.00 48.66 99 PRO A N 1
ATOM 740 C CA . PRO A 1 99 ? -3.745 -30.282 19.969 1.00 48.66 99 PRO A CA 1
ATOM 741 C C . PRO A 1 99 ? -4.301 -29.696 21.274 1.00 48.66 99 PRO A C 1
ATOM 743 O O . PRO A 1 99 ? -5.506 -29.457 21.375 1.00 48.66 99 PRO A O 1
ATOM 746 N N . ASP A 1 100 ? -3.428 -29.463 22.261 1.00 41.41 100 ASP A N 1
ATOM 747 C CA . ASP A 1 100 ? -3.795 -28.762 23.499 1.00 41.41 100 ASP A CA 1
ATOM 748 C C . ASP A 1 100 ? -4.561 -27.467 23.157 1.00 41.41 100 ASP A C 1
ATOM 750 O O . ASP A 1 100 ? -4.121 -26.730 22.266 1.00 41.41 100 ASP A O 1
ATOM 754 N N . PRO A 1 101 ? -5.687 -27.163 23.835 1.00 49.50 101 PRO A N 1
ATOM 755 C CA . PRO A 1 101 ? -6.423 -25.932 23.584 1.00 49.50 101 PRO A CA 1
ATOM 756 C C . PRO A 1 101 ? -5.514 -24.731 23.865 1.00 49.50 101 PRO A C 1
ATOM 758 O O . PRO A 1 101 ? -4.917 -24.631 24.942 1.00 49.50 101 PRO A O 1
ATOM 761 N N . GLU A 1 102 ? -5.399 -23.819 22.894 1.00 48.53 102 GLU A N 1
ATOM 762 C CA . GLU A 1 102 ? -4.744 -22.535 23.140 1.00 48.53 102 GLU A CA 1
ATOM 763 C C . GLU A 1 102 ? -5.453 -21.832 24.310 1.00 48.53 102 GLU A C 1
ATOM 765 O O . GLU A 1 102 ? -6.680 -21.899 24.399 1.00 48.53 102 GLU A O 1
ATOM 770 N N . PRO A 1 103 ? -4.720 -21.194 25.240 1.00 45.31 103 PRO A N 1
ATOM 771 C CA . PRO A 1 103 ? -5.346 -20.528 26.372 1.00 45.31 103 PRO A CA 1
ATOM 772 C C . PRO A 1 103 ? -6.311 -19.454 25.867 1.00 45.31 103 PRO A C 1
ATOM 774 O O . PRO A 1 103 ? -5.906 -18.573 25.107 1.00 45.31 103 PRO A O 1
ATOM 777 N N . ASP A 1 104 ? -7.563 -19.527 26.326 1.00 51.75 104 ASP A N 1
ATOM 778 C CA . ASP A 1 104 ? -8.614 -18.549 26.056 1.00 51.75 104 ASP A CA 1
ATOM 779 C C . ASP A 1 104 ? -8.135 -17.147 26.464 1.00 51.75 104 ASP A C 1
ATOM 781 O O . ASP A 1 104 ? -8.210 -16.739 27.625 1.00 51.75 104 ASP A O 1
ATOM 785 N N . PHE A 1 105 ? -7.597 -16.394 25.505 1.00 48.56 105 PHE A N 1
ATOM 786 C CA . PHE A 1 105 ? -7.312 -14.979 25.683 1.00 48.56 105 PHE A CA 1
ATOM 787 C C . PHE A 1 105 ? -8.641 -14.237 25.562 1.00 48.56 105 PHE A C 1
ATOM 789 O O . PHE A 1 105 ? -8.980 -13.719 24.499 1.00 48.56 105 PHE A O 1
ATOM 796 N N . GLU A 1 106 ? -9.430 -14.225 26.636 1.00 44.81 106 GLU A N 1
ATOM 797 C CA . GLU A 1 106 ? -10.556 -13.302 26.753 1.00 44.81 106 GLU A CA 1
ATOM 798 C C . GLU A 1 106 ? -9.979 -11.877 26.805 1.00 44.81 106 GLU A C 1
ATOM 800 O O . GLU A 1 106 ? -9.291 -11.532 27.770 1.00 44.81 106 GLU A O 1
ATOM 805 N N . PRO A 1 107 ? -10.172 -11.036 25.769 1.00 51.56 107 PRO A N 1
ATOM 806 C CA . PRO A 1 107 ? -9.665 -9.676 25.817 1.00 51.56 107 PRO A CA 1
ATOM 807 C C . PRO A 1 107 ? -10.435 -8.899 26.889 1.00 51.56 107 PRO A C 1
ATOM 809 O O . PRO A 1 107 ? -11.669 -8.883 26.872 1.00 51.56 107 PRO A O 1
ATOM 812 N N . ASP A 1 108 ? -9.709 -8.230 27.787 1.00 44.22 108 ASP A N 1
ATOM 813 C CA . ASP A 1 108 ? -10.303 -7.323 28.772 1.00 44.22 108 ASP A CA 1
ATOM 814 C C . ASP A 1 108 ? -11.248 -6.319 28.077 1.00 44.22 108 ASP A C 1
ATOM 816 O O . ASP A 1 108 ? -10.912 -5.790 27.007 1.00 44.22 108 ASP A O 1
ATOM 820 N N . PRO A 1 109 ? -12.431 -6.028 28.652 1.00 47.72 109 PRO A N 1
ATOM 821 C CA . PRO A 1 109 ? -13.338 -5.041 28.088 1.00 47.72 109 PRO A CA 1
ATOM 822 C C . PRO A 1 109 ? -12.696 -3.648 28.141 1.00 47.72 109 PRO A C 1
ATOM 824 O O . PRO A 1 109 ? -12.491 -3.082 29.216 1.00 47.72 109 PRO A O 1
ATOM 827 N N . ASP A 1 110 ? -12.401 -3.098 26.962 1.00 49.50 110 ASP A N 1
ATOM 828 C CA . ASP A 1 110 ? -11.801 -1.774 26.801 1.00 49.50 110 ASP A CA 1
ATOM 829 C C . ASP A 1 110 ? -12.787 -0.671 27.252 1.00 49.50 110 ASP A C 1
ATOM 831 O O . ASP A 1 110 ? -13.887 -0.557 26.690 1.00 49.50 110 ASP A O 1
ATOM 835 N N . PRO A 1 111 ? -12.429 0.159 28.253 1.00 46.19 111 PRO A N 1
ATOM 836 C CA . PRO A 1 111 ? -13.281 1.240 28.738 1.00 46.19 111 P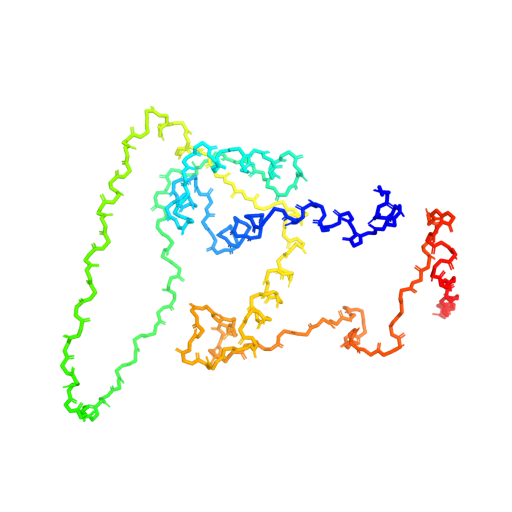RO A CA 1
ATOM 837 C C . PRO A 1 111 ? -13.572 2.338 27.693 1.00 46.19 111 PRO A C 1
ATOM 839 O O . PRO A 1 111 ? -14.490 3.129 27.920 1.00 46.19 111 PRO A O 1
ATOM 842 N N . ASP A 1 112 ? -12.869 2.377 26.550 1.00 45.69 112 ASP A N 1
ATOM 843 C CA . ASP A 1 112 ? -13.043 3.376 25.478 1.00 45.69 112 ASP A CA 1
ATOM 844 C C . ASP A 1 112 ? -13.827 2.870 24.241 1.00 45.69 112 ASP A C 1
ATOM 846 O O . ASP A 1 112 ? -14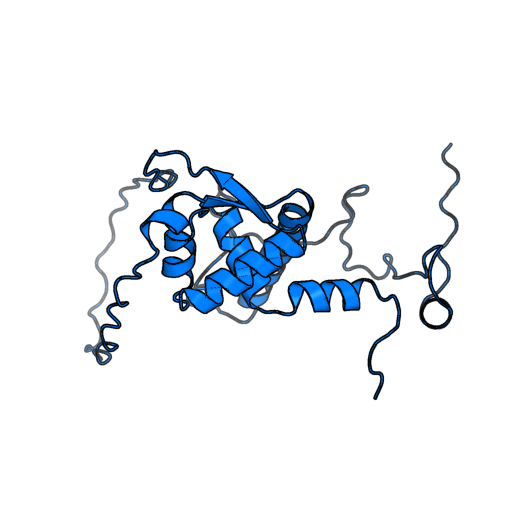.041 3.600 23.259 1.00 45.69 112 ASP A O 1
ATOM 850 N N . ALA A 1 113 ? -14.365 1.643 24.297 1.00 48.84 113 ALA A N 1
ATOM 851 C CA . ALA A 1 113 ? -15.126 1.012 23.207 1.00 48.84 113 ALA A CA 1
ATOM 852 C C . ALA A 1 113 ? -16.313 1.862 22.690 1.00 48.84 113 ALA A C 1
ATOM 854 O O . ALA A 1 113 ? -16.711 1.776 21.523 1.00 48.84 113 ALA A O 1
ATOM 855 N N . GLY A 1 114 ? -16.868 2.740 23.535 1.00 43.75 114 GLY A N 1
ATOM 856 C CA . GLY A 1 114 ? -17.987 3.623 2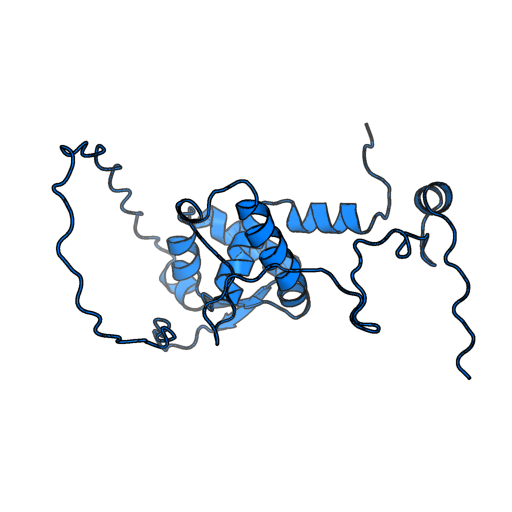3.191 1.00 43.75 114 GLY A CA 1
ATOM 857 C C . GLY A 1 114 ? -17.657 4.745 22.192 1.00 43.75 114 GLY A C 1
ATOM 858 O O . GLY A 1 114 ? -18.571 5.247 21.526 1.00 43.75 114 GLY A O 1
ATOM 859 N N . ALA A 1 115 ? -16.384 5.139 22.068 1.00 48.06 115 ALA A N 1
ATOM 860 C CA . ALA A 1 115 ? -15.920 6.167 21.131 1.00 48.06 115 ALA A CA 1
ATOM 861 C C . ALA A 1 115 ? -15.315 5.557 19.852 1.00 48.06 115 ALA A C 1
ATOM 863 O O . ALA A 1 115 ? -15.615 6.025 18.748 1.00 48.06 115 ALA A O 1
ATOM 864 N N . ALA A 1 116 ? -14.549 4.467 19.980 1.00 51.38 116 ALA A N 1
ATOM 865 C CA . ALA A 1 116 ? -13.956 3.741 18.853 1.00 51.38 116 ALA A CA 1
ATOM 866 C C . ALA A 1 116 ? -15.012 3.090 17.936 1.00 51.38 116 ALA A C 1
ATOM 868 O O . ALA A 1 116 ? -14.852 3.072 16.715 1.00 51.38 116 ALA A O 1
ATOM 869 N N . GLY A 1 117 ? -16.154 2.660 18.490 1.00 56.91 117 GLY A N 1
ATOM 870 C CA . GLY A 1 117 ? -17.274 2.097 17.721 1.00 56.91 117 GLY A CA 1
ATOM 871 C C . GLY A 1 117 ? -17.987 3.078 16.775 1.00 56.91 117 GLY A C 1
ATOM 872 O O . GLY A 1 117 ? -18.833 2.660 15.987 1.00 56.91 117 GLY A O 1
ATOM 873 N N . ARG A 1 118 ? -17.664 4.380 16.827 1.00 69.62 118 ARG A N 1
ATOM 874 C CA . ARG A 1 118 ? -18.280 5.428 15.988 1.00 69.62 118 ARG A CA 1
ATOM 875 C C . ARG A 1 118 ? -17.409 5.885 14.825 1.00 69.62 118 ARG A C 1
ATOM 877 O O . ARG A 1 118 ? -17.830 6.782 14.101 1.00 69.62 118 ARG A O 1
ATOM 884 N N . THR A 1 119 ? -16.221 5.314 14.649 1.00 82.19 119 THR A N 1
ATOM 885 C CA . THR A 1 119 ? -15.282 5.742 13.608 1.00 82.19 119 THR A CA 1
ATOM 886 C C . THR A 1 119 ? -15.037 4.609 12.622 1.00 82.19 119 THR A C 1
ATOM 888 O O . THR A 1 119 ? -14.633 3.515 13.007 1.00 82.19 119 THR A O 1
ATOM 891 N N . ALA A 1 120 ? -15.288 4.879 11.343 1.00 91.06 120 ALA A N 1
ATOM 892 C CA . ALA A 1 120 ? -14.957 3.996 10.237 1.00 91.06 120 ALA A CA 1
ATOM 893 C C . ALA A 1 120 ? -13.679 4.483 9.541 1.00 91.06 120 ALA A C 1
ATOM 895 O O . ALA A 1 120 ? -13.547 5.669 9.231 1.00 91.06 120 ALA A O 1
ATOM 896 N N . TYR A 1 121 ? -12.766 3.563 9.257 1.00 95.06 121 TYR A N 1
ATOM 897 C CA . TYR A 1 121 ? -11.525 3.778 8.529 1.00 95.06 121 TYR A CA 1
ATOM 898 C C . TYR A 1 121 ? -11.708 3.340 7.083 1.00 95.06 121 TYR A C 1
ATOM 900 O O . TYR A 1 121 ? -12.079 2.202 6.810 1.00 95.06 121 TYR A O 1
ATOM 908 N N . ARG A 1 122 ? -11.465 4.247 6.137 1.00 95.69 122 ARG A N 1
ATOM 909 C CA . ARG A 1 122 ? -11.623 3.970 4.705 1.00 95.69 122 ARG A CA 1
ATOM 910 C C . ARG A 1 122 ? -10.347 4.319 3.949 1.00 95.69 122 ARG A C 1
ATOM 912 O O . ARG A 1 122 ? -9.739 5.348 4.251 1.00 95.69 122 ARG A O 1
ATOM 919 N N . PRO A 1 123 ? -9.945 3.529 2.941 1.00 96.12 123 PRO A N 1
ATOM 920 C CA . PRO A 1 123 ? -8.769 3.848 2.151 1.00 96.12 123 PRO A CA 1
ATOM 921 C C . PRO A 1 123 ? -9.009 5.116 1.331 1.00 96.12 123 PRO A C 1
ATOM 923 O O . PRO A 1 123 ? -10.067 5.296 0.720 1.00 96.12 123 PRO A O 1
ATOM 926 N N . THR A 1 124 ? -8.017 6.002 1.300 1.00 96.88 124 THR A N 1
ATOM 927 C CA . THR A 1 124 ? -7.999 7.169 0.407 1.00 96.88 124 THR A CA 1
ATOM 928 C C . THR A 1 124 ? -7.715 6.733 -1.035 1.00 96.88 124 THR A C 1
ATOM 930 O O . THR A 1 124 ? -7.578 5.546 -1.329 1.00 96.88 124 THR A O 1
ATOM 933 N N . GLU A 1 125 ? -7.596 7.675 -1.973 1.00 96.00 125 GLU A N 1
ATOM 934 C CA . GLU A 1 125 ? -7.087 7.355 -3.314 1.00 96.00 125 GLU A CA 1
ATOM 935 C C . GLU A 1 125 ? -5.664 6.775 -3.264 1.00 96.00 125 GLU A C 1
ATOM 937 O O . GLU A 1 125 ? -5.396 5.748 -3.890 1.00 96.00 125 GLU A O 1
ATOM 942 N N . LEU A 1 126 ? -4.783 7.369 -2.450 1.00 93.75 126 LEU A N 1
ATOM 943 C CA . LEU A 1 126 ? -3.431 6.860 -2.233 1.00 93.75 126 LEU A CA 1
ATOM 944 C C . LEU A 1 126 ? -3.466 5.473 -1.578 1.00 93.75 126 LEU A C 1
ATOM 946 O O . LEU A 1 126 ? -2.792 4.563 -2.052 1.00 93.75 126 LEU A O 1
ATOM 950 N N . GLY A 1 127 ? -4.305 5.279 -0.556 1.00 94.12 127 GLY A N 1
ATOM 951 C CA . GLY A 1 127 ? -4.508 3.974 0.076 1.00 94.12 127 GLY A CA 1
ATOM 952 C C . GLY A 1 127 ? -4.983 2.912 -0.913 1.00 94.12 127 GLY A C 1
ATOM 953 O O . GLY A 1 127 ? -4.418 1.827 -0.970 1.00 94.12 127 GLY A O 1
ATOM 954 N N . ARG A 1 128 ? -5.964 3.224 -1.769 1.00 95.38 128 ARG A N 1
ATOM 955 C CA . ARG A 1 128 ? -6.456 2.301 -2.811 1.00 95.38 128 ARG A CA 1
ATOM 956 C C . ARG A 1 128 ? -5.402 1.968 -3.866 1.00 95.38 128 ARG A C 1
ATOM 958 O O . ARG A 1 128 ? -5.430 0.870 -4.419 1.00 95.38 128 ARG A O 1
ATOM 965 N N . SER A 1 129 ? -4.462 2.876 -4.132 1.00 93.06 129 SER A N 1
ATOM 966 C CA . SER A 1 129 ? -3.382 2.648 -5.102 1.00 93.06 129 SER A CA 1
ATOM 967 C C . SER A 1 129 ? -2.419 1.522 -4.698 1.00 93.06 129 SER A C 1
ATOM 969 O O . SER A 1 129 ? -1.735 0.980 -5.563 1.00 93.06 129 SER A O 1
ATOM 971 N N . LEU A 1 130 ? -2.412 1.123 -3.419 1.00 92.69 130 LEU A N 1
ATOM 972 C CA . LEU A 1 130 ? -1.594 0.023 -2.900 1.00 92.69 130 LEU A CA 1
ATOM 973 C C . LEU A 1 130 ? -2.232 -1.361 -3.077 1.00 92.69 130 LEU A C 1
ATOM 975 O O . LEU A 1 130 ? -1.537 -2.362 -2.921 1.00 92.69 130 LEU A O 1
ATOM 979 N N . ARG A 1 131 ? -3.512 -1.452 -3.464 1.00 93.25 131 ARG A N 1
ATOM 980 C CA . ARG A 1 131 ? -4.207 -2.740 -3.619 1.00 93.25 131 ARG A CA 1
ATOM 981 C C . ARG A 1 131 ? -3.469 -3.734 -4.531 1.00 93.25 131 ARG A C 1
ATOM 983 O O . ARG A 1 131 ? -3.346 -4.887 -4.132 1.00 93.25 131 ARG A O 1
ATOM 990 N N . PRO A 1 132 ? -2.908 -3.340 -5.694 1.00 92.38 132 PRO A N 1
ATOM 991 C CA . PRO A 1 132 ? -2.134 -4.266 -6.520 1.00 92.38 132 PRO A CA 1
ATOM 992 C C . PRO A 1 132 ? -0.921 -4.873 -5.806 1.00 92.38 132 PRO A C 1
ATOM 994 O O . PRO A 1 132 ? -0.578 -6.016 -6.084 1.00 92.38 132 PRO A O 1
ATOM 997 N N . LEU A 1 133 ? -0.285 -4.144 -4.880 1.00 90.69 133 LEU A N 1
ATOM 998 C CA . LEU A 1 133 ? 0.832 -4.683 -4.104 1.00 90.69 133 LEU A CA 1
ATOM 999 C C . LEU A 1 133 ? 0.356 -5.789 -3.164 1.00 90.69 133 LEU A C 1
ATOM 1001 O O . LEU A 1 133 ? 0.988 -6.839 -3.139 1.00 90.69 133 LEU A O 1
ATOM 1005 N N . VAL A 1 134 ? -0.757 -5.582 -2.451 1.00 90.56 134 VAL A N 1
ATOM 1006 C CA . VAL A 1 134 ? -1.355 -6.618 -1.589 1.00 90.56 134 VAL A CA 1
ATOM 1007 C C . VAL A 1 134 ? -1.645 -7.876 -2.407 1.00 90.56 134 VAL A C 1
ATOM 1009 O O . VAL A 1 134 ? -1.139 -8.938 -2.076 1.00 90.56 134 VAL A O 1
ATOM 1012 N N . LEU A 1 135 ? -2.337 -7.743 -3.545 1.00 92.25 135 LEU A N 1
ATOM 1013 C CA . LEU A 1 135 ? -2.682 -8.879 -4.410 1.00 92.25 135 LEU A CA 1
ATOM 1014 C C . LEU A 1 135 ? -1.450 -9.666 -4.890 1.00 92.25 135 LEU A C 1
ATOM 1016 O O . LEU A 1 135 ? -1.416 -10.892 -4.789 1.00 92.25 135 LEU A O 1
ATOM 1020 N N . VAL A 1 136 ? -0.428 -8.967 -5.397 1.00 91.88 136 VAL A N 1
ATOM 1021 C CA . VAL A 1 136 ? 0.801 -9.602 -5.900 1.00 91.88 136 VAL A CA 1
ATOM 1022 C C . VAL A 1 136 ? 1.597 -10.244 -4.764 1.00 91.88 136 VAL A C 1
ATOM 1024 O O . VAL A 1 136 ? 2.117 -11.341 -4.941 1.00 91.88 136 VAL A O 1
ATOM 1027 N N . MET A 1 137 ? 1.692 -9.599 -3.598 1.00 89.56 137 MET A N 1
ATOM 1028 C CA . MET A 1 137 ? 2.403 -10.167 -2.448 1.00 89.56 137 MET A CA 1
ATOM 1029 C C . MET A 1 137 ? 1.690 -11.384 -1.869 1.00 89.56 137 MET A C 1
ATOM 1031 O O . MET A 1 137 ? 2.376 -12.340 -1.519 1.00 89.56 137 MET A O 1
ATOM 1035 N N . THR A 1 138 ? 0.355 -11.392 -1.821 1.00 89.38 138 THR A N 1
ATOM 1036 C CA . THR A 1 138 ? -0.428 -12.563 -1.402 1.00 89.38 138 THR A CA 1
ATOM 1037 C C . THR A 1 138 ? -0.168 -13.748 -2.331 1.00 89.38 138 THR A C 1
ATOM 1039 O O . THR A 1 138 ? 0.250 -14.811 -1.872 1.00 89.38 138 THR A O 1
ATOM 1042 N N . ALA A 1 139 ? -0.314 -13.560 -3.648 1.00 90.75 139 ALA A N 1
ATOM 1043 C CA . ALA A 1 139 ? -0.042 -14.620 -4.622 1.00 90.75 139 ALA A CA 1
ATOM 1044 C C . ALA A 1 139 ? 1.427 -15.077 -4.587 1.00 90.75 139 ALA A C 1
ATOM 1046 O O . ALA A 1 139 ? 1.718 -16.273 -4.626 1.00 90.75 139 ALA A O 1
ATOM 1047 N N . TRP A 1 140 ? 2.369 -14.140 -4.432 1.00 90.25 140 TRP A N 1
ATOM 1048 C CA . TRP A 1 140 ? 3.774 -14.485 -4.247 1.00 90.25 140 TRP A CA 1
ATOM 1049 C C . TRP A 1 140 ? 3.996 -15.258 -2.945 1.00 90.25 140 TRP A C 1
ATOM 1051 O O . TRP A 1 140 ? 4.732 -16.230 -2.963 1.00 90.25 140 TRP A O 1
ATOM 1061 N N . GLY A 1 141 ? 3.361 -14.923 -1.822 1.00 86.69 141 GLY A N 1
ATOM 1062 C CA . GLY A 1 141 ? 3.481 -15.690 -0.574 1.00 86.69 141 GLY A CA 1
ATOM 1063 C C . GLY A 1 141 ? 3.145 -17.176 -0.760 1.00 86.69 141 GLY A C 1
ATOM 1064 O O . GLY A 1 141 ? 3.831 -18.048 -0.224 1.00 86.69 141 GLY A O 1
ATOM 1065 N N . ASN A 1 142 ? 2.178 -17.460 -1.631 1.00 89.88 142 ASN A N 1
ATOM 1066 C CA . ASN A 1 142 ? 1.740 -18.808 -1.972 1.00 89.88 142 ASN A CA 1
ATOM 1067 C C . ASN A 1 142 ? 2.667 -19.575 -2.927 1.00 89.88 142 ASN A C 1
ATOM 1069 O O . ASN A 1 142 ? 2.538 -20.795 -3.016 1.00 89.88 142 ASN A O 1
ATOM 1073 N N . HIS A 1 143 ? 3.617 -18.928 -3.620 1.00 85.62 143 HIS A N 1
ATOM 1074 C CA . HIS A 1 143 ? 4.409 -19.589 -4.676 1.00 85.62 143 HIS A CA 1
ATOM 1075 C C . HIS A 1 143 ? 5.259 -20.767 -4.176 1.00 85.62 143 HIS A C 1
ATOM 1077 O O . HIS A 1 143 ? 5.675 -21.611 -4.968 1.00 85.62 143 HIS A O 1
ATOM 1083 N N . ARG A 1 144 ? 5.552 -20.815 -2.869 1.00 80.94 144 ARG A N 1
ATOM 1084 C CA . ARG A 1 144 ? 6.312 -21.907 -2.232 1.00 80.94 144 ARG A CA 1
ATOM 1085 C C . ARG A 1 144 ? 5.432 -22.966 -1.583 1.00 80.94 144 ARG A C 1
ATOM 1087 O O . ARG A 1 144 ? 5.965 -23.941 -1.060 1.00 80.94 144 ARG A O 1
ATOM 1094 N N . LEU A 1 145 ? 4.120 -22.758 -1.568 1.00 83.50 145 LEU A N 1
ATOM 1095 C CA . LEU A 1 145 ? 3.167 -23.637 -0.912 1.00 83.50 145 LEU A CA 1
ATOM 1096 C C . LEU A 1 145 ? 2.455 -24.507 -1.954 1.00 83.50 145 LEU A C 1
ATOM 1098 O O . LEU A 1 145 ? 2.026 -23.989 -2.997 1.00 83.50 145 LEU A O 1
ATOM 1102 N N . PRO A 1 146 ? 2.286 -25.813 -1.679 1.00 90.00 146 PRO A N 1
ATOM 1103 C CA . PRO A 1 146 ? 1.353 -26.621 -2.450 1.00 90.00 146 PRO A CA 1
ATOM 1104 C C . PRO A 1 146 ? -0.078 -26.069 -2.263 1.00 90.00 146 PRO A C 1
ATOM 1106 O O . PRO A 1 146 ? -0.346 -25.464 -1.215 1.00 90.00 146 PRO A O 1
ATOM 1109 N N . PRO A 1 147 ? -0.977 -26.215 -3.256 1.00 88.88 147 PRO A N 1
ATOM 1110 C CA . PRO A 1 147 ? -2.316 -25.617 -3.226 1.00 88.88 147 PRO A CA 1
ATOM 1111 C C . PRO A 1 147 ? -3.094 -25.875 -1.929 1.00 88.88 147 PRO A C 1
ATOM 1113 O O . PRO A 1 147 ? -3.694 -24.962 -1.374 1.00 88.88 147 PRO A O 1
ATOM 1116 N N . GLU A 1 148 ? -2.983 -27.081 -1.377 1.00 90.75 148 GLU A N 1
ATOM 1117 C CA . GLU A 1 148 ? -3.703 -27.562 -0.191 1.00 90.75 148 GLU A CA 1
ATOM 1118 C C . GLU A 1 148 ? -3.229 -26.897 1.114 1.00 90.75 148 GLU A C 1
ATOM 1120 O O . GLU A 1 148 ? -3.843 -27.054 2.166 1.00 90.75 148 GLU A O 1
ATOM 1125 N N . ARG A 1 149 ? -2.104 -26.172 1.076 1.00 91.25 149 ARG A N 1
ATOM 1126 C CA . ARG A 1 149 ? -1.503 -25.487 2.233 1.00 91.25 149 ARG A CA 1
ATOM 1127 C C . ARG A 1 149 ? -1.659 -23.966 2.174 1.00 91.25 149 ARG A C 1
ATOM 1129 O O . ARG A 1 149 ? -1.121 -23.280 3.042 1.00 91.25 149 ARG A O 1
ATOM 1136 N N . ARG A 1 150 ? -2.341 -23.425 1.161 1.00 89.81 150 ARG A N 1
ATOM 1137 C CA . ARG A 1 150 ? -2.560 -21.980 1.001 1.00 89.81 150 ARG A CA 1
ATOM 1138 C C . ARG A 1 150 ? -3.753 -21.553 1.855 1.00 89.81 150 ARG A C 1
ATOM 1140 O O . ARG A 1 150 ? -4.882 -21.912 1.555 1.00 89.81 150 ARG A O 1
ATOM 1147 N N . GLY A 1 151 ? -3.501 -20.780 2.913 1.00 88.06 151 GLY A N 1
ATOM 1148 C CA . GLY A 1 151 ? -4.559 -20.277 3.805 1.00 88.06 151 GLY A CA 1
ATOM 1149 C C . GLY A 1 151 ? -5.414 -19.154 3.205 1.00 88.06 151 GLY A C 1
ATOM 1150 O O . GLY A 1 151 ? -6.513 -18.902 3.681 1.00 88.06 151 GLY A O 1
ATOM 1151 N N . LEU A 1 152 ? -4.924 -18.492 2.154 1.00 88.56 152 LEU A N 1
ATOM 1152 C CA . LEU A 1 152 ? -5.635 -17.456 1.407 1.00 88.56 152 LEU A CA 1
ATOM 1153 C C . LEU A 1 152 ? -5.212 -17.543 -0.059 1.00 88.56 152 LEU A C 1
ATOM 1155 O O . LEU A 1 152 ? -4.016 -17.597 -0.338 1.00 88.56 152 LEU A O 1
ATOM 1159 N N . ILE A 1 153 ? -6.163 -17.526 -0.991 1.00 91.38 153 ILE A N 1
ATOM 1160 C CA . ILE A 1 153 ? -5.897 -17.503 -2.435 1.00 91.38 153 ILE A CA 1
ATOM 1161 C C . ILE A 1 153 ? -6.650 -16.355 -3.101 1.00 91.38 153 ILE A C 1
ATOM 1163 O O . ILE A 1 153 ? -7.743 -15.981 -2.682 1.00 91.38 153 ILE A O 1
ATOM 1167 N N . LEU A 1 154 ? -6.061 -15.799 -4.159 1.00 91.00 154 LEU A N 1
ATOM 1168 C CA . LEU A 1 154 ? -6.737 -14.831 -5.012 1.00 91.00 154 LEU A CA 1
ATOM 1169 C C . LEU A 1 154 ? -7.478 -15.588 -6.108 1.00 91.00 154 LEU A C 1
ATOM 1171 O O . LEU A 1 154 ? -6.846 -16.325 -6.854 1.00 91.00 154 LEU A O 1
ATOM 1175 N N . VAL A 1 155 ? -8.784 -15.376 -6.245 1.00 94.06 155 VAL A N 1
ATOM 1176 C CA . VAL A 1 155 ? -9.592 -16.009 -7.296 1.00 94.06 155 VAL A CA 1
ATOM 1177 C C . VAL A 1 155 ? -10.322 -14.972 -8.141 1.00 94.06 155 VAL A C 1
ATOM 1179 O O . VAL A 1 155 ? -10.650 -13.878 -7.674 1.00 94.06 155 VAL A O 1
ATOM 1182 N N . ASP A 1 156 ? -10.619 -15.320 -9.389 1.00 93.81 156 ASP A N 1
ATOM 1183 C CA . ASP A 1 156 ? -11.646 -14.618 -10.155 1.00 93.81 156 ASP A CA 1
ATOM 1184 C C . ASP A 1 156 ? -13.018 -14.934 -9.548 1.00 93.81 156 ASP A C 1
ATOM 1186 O O . ASP A 1 156 ? -13.517 -16.053 -9.651 1.00 93.81 156 ASP A O 1
ATOM 1190 N N . ALA A 1 157 ? -13.650 -13.926 -8.947 1.00 92.06 157 ALA A N 1
ATOM 1191 C CA . ALA A 1 157 ? -14.943 -14.057 -8.279 1.00 92.06 157 ALA A CA 1
ATOM 1192 C C . ALA A 1 157 ? -16.075 -14.586 -9.184 1.00 92.06 157 ALA A C 1
ATOM 1194 O O . ALA A 1 157 ? -17.091 -15.052 -8.676 1.00 92.06 157 ALA A O 1
ATOM 1195 N N . ARG A 1 158 ? -15.938 -14.521 -10.517 1.00 96.19 158 ARG A N 1
ATOM 1196 C CA . ARG A 1 158 ? -16.912 -15.109 -11.450 1.00 96.19 158 ARG A CA 1
ATOM 1197 C C . ARG A 1 158 ? -16.685 -16.591 -11.720 1.00 96.19 158 ARG A C 1
ATOM 1199 O O . ARG A 1 158 ? -17.652 -17.281 -12.025 1.00 96.19 158 ARG A O 1
ATOM 1206 N N . THR A 1 159 ? -15.435 -17.046 -11.734 1.00 97.00 159 THR A N 1
ATOM 1207 C CA . THR A 1 159 ? -15.075 -18.395 -12.211 1.00 97.00 159 THR A CA 1
ATOM 1208 C C . THR A 1 159 ? -14.545 -19.304 -11.108 1.00 97.00 159 THR A C 1
ATOM 1210 O O . THR A 1 159 ? -14.499 -20.513 -11.304 1.00 97.00 159 THR A O 1
ATOM 1213 N N . GLY A 1 160 ? -14.140 -18.744 -9.966 1.00 94.56 160 GLY A N 1
ATOM 1214 C CA . GLY A 1 160 ? -13.495 -19.462 -8.867 1.00 94.56 160 GLY A CA 1
ATOM 1215 C C . GLY A 1 160 ? -12.052 -19.882 -9.159 1.00 94.56 160 GLY A C 1
ATOM 1216 O O . GLY A 1 160 ? -11.412 -20.485 -8.304 1.00 94.56 160 GLY A O 1
ATOM 1217 N N . VAL A 1 161 ? -11.522 -19.573 -10.347 1.00 94.38 161 VAL A N 1
ATOM 1218 C CA . VAL A 1 161 ? -10.164 -19.958 -10.744 1.00 94.38 161 VAL A CA 1
ATOM 1219 C C . VAL A 1 161 ? -9.147 -19.086 -10.013 1.00 94.38 161 VAL A C 1
ATOM 1221 O O . VAL A 1 161 ? -9.288 -17.860 -9.987 1.00 94.38 161 VAL A O 1
ATOM 1224 N N . GLU A 1 162 ? -8.115 -19.716 -9.445 1.00 92.69 162 GLU A N 1
ATOM 1225 C CA . GLU A 1 162 ? -6.995 -19.014 -8.816 1.00 92.69 162 GLU A CA 1
ATOM 1226 C C . GLU A 1 162 ? -6.280 -18.124 -9.840 1.00 92.69 162 GLU A C 1
ATOM 1228 O O . GLU A 1 162 ? -5.926 -18.553 -10.941 1.00 92.69 162 GLU A O 1
ATOM 1233 N N . ALA A 1 163 ? -6.101 -16.858 -9.484 1.00 92.56 163 ALA A N 1
ATOM 1234 C CA . ALA A 1 163 ? -5.488 -15.864 -10.339 1.00 92.56 163 ALA A CA 1
ATOM 1235 C C . ALA A 1 163 ? -3.964 -15.884 -10.183 1.00 92.56 163 ALA A C 1
ATOM 1237 O O . ALA A 1 163 ? -3.444 -15.839 -9.069 1.00 92.56 163 ALA A O 1
ATOM 1238 N N . ASP A 1 164 ? -3.260 -15.845 -11.314 1.00 90.50 164 ASP A N 1
ATOM 1239 C CA . ASP A 1 164 ? -1.820 -15.590 -11.384 1.00 90.50 164 ASP A CA 1
ATOM 1240 C C . ASP A 1 164 ? -1.587 -14.113 -11.763 1.00 90.50 164 ASP A C 1
ATOM 1242 O O . ASP A 1 164 ? -1.772 -13.732 -12.928 1.00 90.50 164 ASP A O 1
ATOM 1246 N N . PRO A 1 165 ? -1.302 -13.222 -10.794 1.00 92.00 165 PRO A N 1
ATOM 1247 C CA . PRO A 1 165 ? -1.232 -11.796 -11.061 1.00 92.00 165 PRO A CA 1
ATOM 1248 C C . PRO A 1 165 ? 0.067 -11.419 -11.779 1.00 92.00 165 PRO A C 1
ATOM 1250 O O . PRO A 1 165 ? 1.170 -11.622 -11.276 1.00 92.00 165 PRO A O 1
ATOM 1253 N N . VAL A 1 166 ? -0.075 -10.733 -12.913 1.00 90.69 166 VAL A N 1
ATOM 1254 C CA . VAL A 1 166 ? 1.040 -10.144 -13.666 1.00 90.69 166 VAL A CA 1
ATOM 1255 C C . VAL A 1 166 ? 1.004 -8.619 -13.606 1.00 90.69 166 VAL A C 1
ATOM 1257 O O . VAL A 1 166 ? -0.062 -7.998 -13.604 1.00 90.69 166 VAL A O 1
ATOM 1260 N N . VAL A 1 167 ? 2.181 -7.987 -13.589 1.00 91.50 167 VAL A N 1
ATOM 1261 C CA . VAL A 1 167 ? 2.285 -6.527 -13.697 1.00 91.50 167 VAL A CA 1
ATOM 1262 C C . VAL A 1 167 ? 2.460 -6.152 -15.162 1.00 91.50 167 VAL A C 1
ATOM 1264 O O . VAL A 1 167 ? 3.421 -6.565 -15.808 1.00 91.50 167 VAL A O 1
ATOM 1267 N N . VAL A 1 168 ? 1.542 -5.341 -15.678 1.00 93.75 168 VAL A N 1
ATOM 1268 C CA . VAL A 1 168 ? 1.558 -4.868 -17.066 1.00 93.75 168 VAL A CA 1
ATOM 1269 C C . VAL A 1 168 ? 1.689 -3.349 -17.128 1.00 93.75 168 VAL A C 1
ATOM 1271 O O . VAL A 1 168 ? 1.212 -2.630 -16.246 1.00 93.75 168 VAL A O 1
ATOM 1274 N N . ASP A 1 169 ? 2.290 -2.839 -18.200 1.00 92.06 169 ASP A N 1
ATOM 1275 C CA . ASP A 1 169 ? 2.112 -1.449 -18.598 1.00 92.06 169 ASP A CA 1
ATOM 1276 C C . ASP A 1 169 ? 0.653 -1.254 -19.013 1.00 92.06 169 ASP A C 1
ATOM 1278 O O . ASP A 1 169 ? 0.203 -1.774 -20.032 1.00 92.06 169 ASP A O 1
ATOM 1282 N N . ARG A 1 170 ? -0.092 -0.473 -18.228 1.00 91.50 170 ARG A N 1
ATOM 1283 C CA . ARG A 1 170 ? -1.516 -0.207 -18.468 1.00 91.50 170 ARG A CA 1
ATOM 1284 C C . ARG A 1 170 ? -1.793 0.350 -19.866 1.00 91.50 170 ARG A C 1
ATOM 1286 O O . ARG A 1 170 ? -2.872 0.112 -20.394 1.00 91.50 170 ARG A O 1
ATOM 1293 N N . SER A 1 171 ? -0.867 1.120 -20.438 1.00 91.56 171 SER A N 1
ATOM 1294 C CA . SER A 1 171 ? -1.092 1.782 -21.725 1.00 91.56 171 SER A CA 1
ATOM 1295 C C . SER A 1 171 ? -0.955 0.836 -22.917 1.00 91.56 171 SER A C 1
ATOM 1297 O O . SER A 1 171 ? -1.693 0.971 -23.890 1.00 91.56 171 SER A O 1
ATOM 1299 N N . THR A 1 172 ? -0.048 -0.137 -22.834 1.00 91.00 172 THR A N 1
ATOM 1300 C CA . THR A 1 172 ? 0.245 -1.071 -23.932 1.00 91.00 172 THR A CA 1
ATOM 1301 C C . THR A 1 172 ? -0.271 -2.488 -23.689 1.00 91.00 172 THR A C 1
ATOM 1303 O O . THR A 1 172 ? -0.336 -3.279 -24.624 1.00 91.00 172 THR A O 1
ATOM 1306 N N . GLY A 1 173 ? -0.612 -2.830 -22.444 1.00 91.25 173 GLY A N 1
ATOM 1307 C CA . GLY A 1 173 ? -0.964 -4.184 -22.011 1.00 91.25 173 GLY A CA 1
ATOM 1308 C C . GLY A 1 173 ? 0.233 -5.133 -21.896 1.00 91.25 173 GLY A C 1
ATOM 1309 O O . GLY A 1 173 ? 0.049 -6.312 -21.604 1.00 91.25 173 GLY A O 1
ATOM 1310 N N . ARG A 1 174 ? 1.460 -4.652 -22.130 1.00 91.88 174 ARG A N 1
ATOM 1311 C CA . ARG A 1 174 ? 2.660 -5.495 -22.136 1.00 91.88 174 ARG A CA 1
ATOM 1312 C C . ARG A 1 174 ? 3.125 -5.825 -20.711 1.00 91.88 174 ARG A C 1
ATOM 1314 O O . ARG A 1 174 ? 3.188 -4.907 -19.892 1.00 91.88 174 ARG A O 1
ATOM 1321 N N . PRO A 1 175 ? 3.520 -7.076 -20.419 1.00 91.12 175 PRO A N 1
ATOM 1322 C CA . PRO A 1 175 ? 4.153 -7.435 -19.150 1.00 91.12 175 PRO A CA 1
ATOM 1323 C C . PRO A 1 175 ? 5.447 -6.651 -18.874 1.00 91.12 175 PRO A C 1
ATOM 1325 O O . PRO A 1 175 ? 6.274 -6.450 -19.768 1.00 91.12 175 PRO A O 1
ATOM 1328 N N . LEU A 1 176 ? 5.618 -6.212 -17.622 1.00 89.88 176 LEU A N 1
ATOM 1329 C CA . LEU A 1 176 ? 6.783 -5.454 -17.138 1.00 89.88 176 LEU A CA 1
ATOM 1330 C C . LEU A 1 176 ? 7.954 -6.347 -16.679 1.00 89.88 176 LEU A C 1
ATOM 1332 O O . LEU A 1 176 ? 8.931 -5.836 -16.138 1.00 89.88 176 LEU A O 1
ATOM 1336 N N . ASP A 1 177 ? 7.875 -7.662 -16.875 1.00 83.19 177 ASP A N 1
ATOM 1337 C CA . ASP A 1 177 ? 8.912 -8.647 -16.525 1.00 83.19 177 ASP A CA 1
ATOM 1338 C C . ASP A 1 177 ? 9.979 -8.833 -17.624 1.00 83.19 177 ASP A C 1
ATOM 1340 O O . ASP A 1 177 ? 10.915 -9.621 -17.478 1.00 83.19 177 ASP A O 1
ATOM 1344 N N . THR A 1 178 ? 9.867 -8.087 -18.724 1.00 76.88 178 THR A N 1
ATOM 1345 C CA . THR A 1 178 ? 10.780 -8.167 -19.868 1.00 76.88 178 THR A CA 1
ATOM 1346 C C . THR A 1 178 ? 11.934 -7.167 -19.761 1.00 76.88 178 THR A C 1
ATOM 1348 O O . THR A 1 178 ? 11.789 -6.067 -19.228 1.00 76.88 178 THR A O 1
ATOM 1351 N N . ALA A 1 179 ? 13.088 -7.506 -20.352 1.00 78.38 179 ALA A N 1
ATOM 1352 C CA . ALA A 1 179 ? 14.274 -6.636 -20.387 1.00 78.38 179 ALA A CA 1
ATOM 1353 C C . ALA A 1 179 ? 14.074 -5.320 -21.172 1.00 78.38 179 ALA A C 1
ATOM 1355 O O . ALA A 1 179 ? 14.950 -4.456 -21.172 1.00 78.38 179 ALA A O 1
ATOM 1356 N N . GLU A 1 180 ? 12.940 -5.168 -21.859 1.00 84.00 180 GLU A N 1
ATOM 1357 C CA . GLU A 1 180 ? 12.585 -3.965 -22.611 1.00 84.00 180 GLU A CA 1
ATOM 1358 C C . GLU A 1 180 ? 12.101 -2.821 -21.710 1.00 84.00 180 GLU A C 1
ATOM 1360 O O . GLU A 1 180 ? 12.214 -1.651 -22.084 1.00 84.00 180 GLU A O 1
ATOM 1365 N N . PHE A 1 181 ? 11.594 -3.139 -20.514 1.00 87.69 181 PHE A N 1
ATOM 1366 C CA . PHE A 1 181 ? 11.285 -2.144 -19.496 1.00 87.69 181 PHE A CA 1
ATOM 1367 C C . PHE A 1 181 ? 12.496 -1.953 -18.586 1.00 87.69 181 PHE A C 1
ATOM 1369 O O . PHE A 1 181 ? 13.024 -2.892 -17.997 1.00 87.69 181 PHE A O 1
ATOM 1376 N N . MET A 1 182 ? 12.943 -0.706 -18.460 1.00 87.81 182 MET A N 1
ATOM 1377 C CA . MET A 1 182 ? 14.143 -0.365 -17.703 1.00 87.81 182 MET A CA 1
ATOM 1378 C C . MET A 1 182 ? 13.889 0.784 -16.735 1.00 87.81 182 MET A C 1
ATOM 1380 O O . MET A 1 182 ? 13.175 1.740 -17.045 1.00 87.81 182 MET A O 1
ATOM 1384 N N . PHE A 1 183 ? 14.548 0.735 -15.578 1.00 89.19 183 PHE A N 1
ATOM 1385 C CA . PHE A 1 183 ? 14.652 1.906 -14.718 1.00 89.19 183 PHE A CA 1
ATOM 1386 C C . PHE A 1 183 ? 15.558 2.951 -15.373 1.00 89.19 183 PHE A C 1
ATOM 1388 O O . PHE A 1 183 ? 16.669 2.650 -15.812 1.00 89.19 183 PHE A O 1
ATOM 1395 N N . ALA A 1 184 ? 15.090 4.195 -15.402 1.00 90.88 184 ALA A N 1
ATOM 1396 C CA . ALA A 1 184 ? 15.834 5.331 -15.920 1.00 90.88 184 ALA A CA 1
ATOM 1397 C C . ALA A 1 184 ? 15.778 6.501 -14.934 1.00 90.88 184 ALA A C 1
ATOM 1399 O O . ALA A 1 184 ? 14.806 6.666 -14.193 1.00 90.88 184 ALA A O 1
ATOM 1400 N N . ALA A 1 185 ? 16.812 7.341 -14.943 1.00 90.06 185 ALA A N 1
ATOM 1401 C CA . ALA A 1 185 ? 16.838 8.547 -14.129 1.00 90.06 185 ALA A CA 1
ATOM 1402 C C . ALA A 1 185 ? 15.746 9.530 -14.592 1.00 90.06 185 ALA A C 1
ATOM 1404 O O . ALA A 1 185 ? 15.730 9.973 -15.745 1.00 90.06 185 ALA A O 1
ATOM 1405 N N . GLY A 1 186 ? 14.831 9.870 -13.681 1.00 87.50 186 GLY A N 1
ATOM 1406 C CA . GLY A 1 186 ? 13.764 10.837 -13.929 1.00 87.50 186 GLY A CA 1
ATOM 1407 C C . GLY A 1 186 ? 14.252 12.296 -13.958 1.00 87.50 186 GLY A C 1
ATOM 1408 O O . GLY A 1 186 ? 15.395 12.580 -13.587 1.00 87.50 186 GLY A O 1
ATOM 1409 N N . PRO A 1 1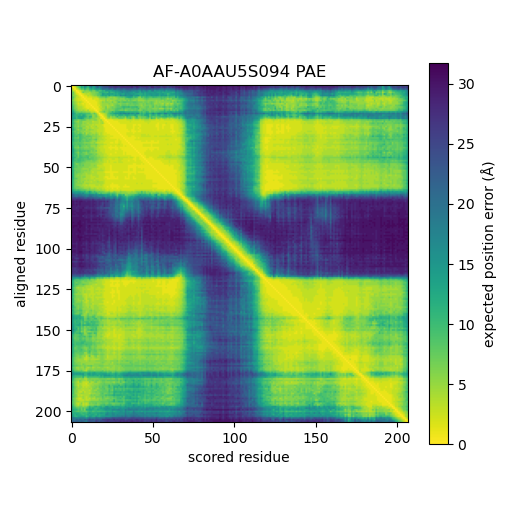87 ? 13.383 13.253 -14.338 1.00 88.25 187 PRO A N 1
ATOM 1410 C CA . PRO A 1 187 ? 13.751 14.670 -14.459 1.00 88.25 187 PRO A CA 1
ATOM 1411 C C . PRO A 1 187 ? 14.336 15.274 -13.171 1.00 88.25 187 PRO A C 1
ATOM 1413 O O . PRO A 1 187 ? 15.298 16.039 -13.218 1.00 88.25 187 PRO A O 1
ATOM 1416 N N . ALA A 1 188 ? 13.799 14.871 -12.016 1.00 88.75 188 ALA A N 1
ATOM 1417 C CA . ALA A 1 188 ? 14.205 15.350 -10.695 1.00 88.75 188 ALA A CA 1
ATOM 1418 C C . ALA A 1 188 ? 15.266 14.471 -10.000 1.00 88.75 188 ALA A C 1
ATOM 1420 O O . ALA A 1 188 ? 15.544 14.677 -8.824 1.00 88.75 188 ALA A O 1
ATOM 1421 N N . ALA A 1 189 ? 15.854 13.482 -10.685 1.00 86.69 189 ALA A N 1
ATOM 1422 C CA . ALA A 1 189 ? 16.803 12.557 -10.062 1.00 86.69 189 ALA A CA 1
ATOM 1423 C C . ALA A 1 189 ? 18.048 13.285 -9.524 1.00 86.69 189 ALA A C 1
ATOM 1425 O O . ALA A 1 189 ? 18.684 14.037 -10.260 1.00 86.69 189 ALA A O 1
ATOM 1426 N N . GLY A 1 190 ? 18.434 13.037 -8.270 1.00 87.44 190 GLY A N 1
ATOM 1427 C CA . GLY A 1 190 ? 19.692 13.536 -7.708 1.00 87.44 190 GLY A CA 1
ATOM 1428 C C . GLY A 1 190 ? 20.938 12.918 -8.371 1.00 87.44 190 GLY A C 1
ATOM 1429 O O . GLY A 1 190 ? 20.8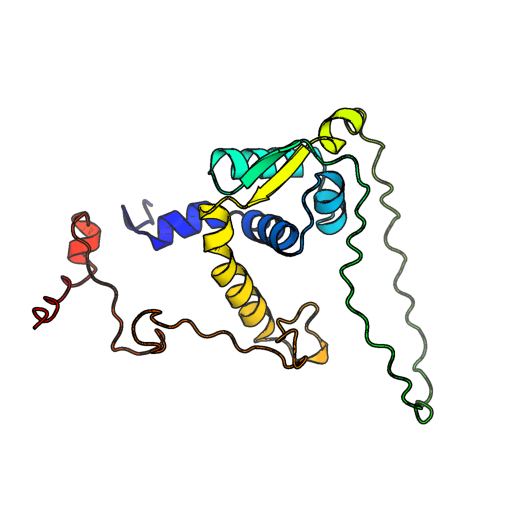20 11.969 -9.155 1.00 87.44 190 GLY A O 1
ATOM 1430 N N . PRO A 1 191 ? 22.153 13.417 -8.061 1.00 88.44 191 PRO A N 1
ATOM 1431 C CA . PRO A 1 191 ? 23.399 12.918 -8.651 1.00 88.44 191 PRO A CA 1
ATOM 1432 C C . PRO A 1 191 ? 23.574 11.395 -8.536 1.00 88.44 191 PRO A C 1
ATOM 1434 O O . PRO A 1 191 ? 23.850 10.749 -9.540 1.00 88.44 191 PRO A O 1
ATOM 1437 N N . ALA A 1 192 ? 23.301 10.812 -7.362 1.00 86.31 192 ALA A N 1
ATOM 1438 C CA . ALA A 1 192 ? 23.446 9.372 -7.122 1.00 86.31 192 ALA A CA 1
ATOM 1439 C C . ALA A 1 192 ? 22.528 8.506 -8.009 1.00 86.31 192 ALA A C 1
ATOM 1441 O O . ALA A 1 192 ? 22.940 7.465 -8.517 1.00 86.31 192 ALA A O 1
ATOM 1442 N N . LEU A 1 193 ? 21.280 8.935 -8.236 1.00 86.12 193 LEU A N 1
ATOM 1443 C CA . LEU A 1 193 ? 20.359 8.225 -9.129 1.00 86.12 193 LEU A CA 1
ATOM 1444 C C . LEU A 1 193 ? 20.745 8.384 -10.603 1.00 86.12 193 LEU A C 1
ATOM 1446 O O . LEU A 1 193 ? 20.587 7.434 -11.364 1.00 86.12 193 LEU A O 1
ATOM 1450 N N . ARG A 1 194 ? 21.256 9.557 -11.004 1.00 88.81 194 ARG A N 1
ATOM 1451 C CA . ARG A 1 194 ? 21.737 9.806 -12.376 1.00 88.81 194 ARG A CA 1
ATOM 1452 C C . ARG A 1 194 ? 23.008 9.030 -12.710 1.00 88.81 194 ARG A C 1
ATOM 1454 O O . ARG A 1 194 ? 23.216 8.708 -13.872 1.00 88.81 194 ARG A O 1
ATOM 1461 N N . GLU A 1 195 ? 23.850 8.767 -11.716 1.00 88.94 195 GLU A N 1
ATOM 1462 C CA . GLU A 1 195 ? 25.034 7.921 -11.867 1.00 88.94 195 GLU A CA 1
ATOM 1463 C C . GLU A 1 195 ? 24.647 6.443 -12.006 1.00 88.94 195 GLU A C 1
ATOM 1465 O O . GLU A 1 195 ? 25.185 5.735 -12.852 1.00 88.94 195 GLU A O 1
ATOM 1470 N N . ARG A 1 196 ? 23.677 5.983 -11.206 1.00 86.50 196 ARG A N 1
ATOM 1471 C CA . ARG A 1 196 ? 23.256 4.576 -11.186 1.00 86.50 196 ARG A CA 1
ATOM 1472 C C . ARG A 1 196 ? 22.375 4.173 -12.367 1.00 86.50 196 ARG A C 1
ATOM 1474 O O . ARG A 1 196 ? 22.471 3.036 -12.821 1.00 86.50 196 ARG A O 1
ATOM 1481 N N . TYR A 1 197 ? 21.483 5.055 -12.813 1.00 87.62 197 TYR A N 1
ATOM 1482 C CA . TYR A 1 197 ? 20.497 4.737 -13.841 1.00 87.62 197 TYR A CA 1
ATOM 1483 C C . TYR A 1 197 ? 20.727 5.549 -15.117 1.00 87.62 197 TYR A C 1
ATOM 1485 O O . TYR A 1 197 ? 20.956 6.759 -15.046 1.00 87.62 197 TYR A O 1
ATOM 1493 N N . PRO A 1 198 ? 20.602 4.915 -16.296 1.00 83.81 198 PRO A N 1
ATOM 1494 C CA . PRO A 1 198 ? 20.738 5.603 -17.572 1.00 83.81 198 PRO A CA 1
ATOM 1495 C C . PRO A 1 198 ? 19.681 6.703 -17.715 1.00 83.81 198 PRO A C 1
ATOM 1497 O O . PRO A 1 198 ? 18.605 6.662 -17.106 1.00 83.81 198 PRO A O 1
ATOM 1500 N N . ARG A 1 199 ? 19.970 7.701 -18.556 1.00 80.50 199 ARG A N 1
ATOM 1501 C CA . ARG A 1 199 ? 18.957 8.697 -18.915 1.00 80.50 199 ARG A CA 1
ATOM 1502 C C . ARG A 1 199 ? 17.834 8.049 -19.717 1.00 80.50 199 ARG A C 1
ATOM 1504 O O . ARG A 1 199 ? 18.071 7.182 -20.554 1.00 80.50 199 ARG A O 1
ATOM 1511 N N . ARG A 1 200 ? 16.613 8.527 -19.472 1.00 84.00 200 ARG A N 1
ATOM 1512 C CA . ARG A 1 200 ? 15.415 8.124 -20.211 1.00 84.00 200 ARG A CA 1
ATOM 1513 C C . ARG A 1 200 ? 15.604 8.378 -21.722 1.00 84.00 200 ARG A C 1
ATOM 1515 O O . ARG A 1 200 ? 15.967 9.503 -22.077 1.00 84.00 200 ARG A O 1
ATOM 1522 N N . PRO A 1 201 ? 15.317 7.397 -22.598 1.00 82.62 201 PRO A N 1
ATOM 1523 C CA . PRO A 1 201 ? 15.239 7.614 -24.043 1.00 82.62 201 PRO A CA 1
ATOM 1524 C C . PRO A 1 201 ? 14.160 8.641 -24.416 1.00 82.62 201 PRO A C 1
ATOM 1526 O O . PRO A 1 201 ? 13.126 8.739 -23.749 1.00 82.62 201 PRO A O 1
ATOM 1529 N N . THR A 1 202 ? 14.378 9.397 -25.493 1.00 80.44 202 THR A N 1
ATOM 1530 C CA . THR A 1 202 ? 13.376 10.341 -26.008 1.00 80.44 202 THR A CA 1
ATOM 1531 C C . THR A 1 202 ? 12.155 9.564 -26.512 1.00 80.44 202 THR A C 1
ATOM 1533 O O . THR A 1 202 ? 12.327 8.678 -27.352 1.00 80.44 202 THR A O 1
ATOM 1536 N N . PRO A 1 203 ? 10.934 9.849 -26.019 1.00 82.06 203 PRO A N 1
ATOM 1537 C CA . PRO A 1 203 ? 9.738 9.215 -26.557 1.00 82.06 203 PRO A CA 1
ATOM 1538 C C . PRO A 1 203 ? 9.557 9.605 -28.032 1.00 82.06 203 PRO A C 1
ATOM 1540 O O . PRO A 1 203 ? 9.936 10.718 -28.410 1.00 82.06 203 PRO A O 1
ATOM 1543 N N . PRO A 1 204 ? 8.991 8.721 -28.8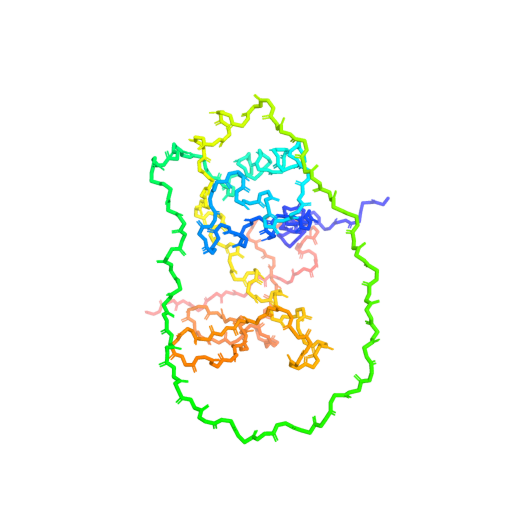70 1.00 77.81 204 PRO A N 1
ATOM 1544 C CA . PRO A 1 204 ? 8.676 9.077 -30.247 1.00 77.81 204 PRO A CA 1
ATOM 1545 C C . PRO A 1 204 ? 7.744 10.295 -30.257 1.00 77.81 204 PRO A C 1
ATOM 1547 O O . PRO A 1 204 ? 6.809 10.373 -29.457 1.00 77.81 204 PRO A O 1
ATOM 1550 N N . THR A 1 205 ? 8.015 11.261 -31.135 1.00 73.94 205 THR A N 1
ATOM 1551 C CA . THR A 1 205 ? 7.128 12.411 -31.343 1.00 73.94 205 THR A CA 1
ATOM 1552 C C . THR A 1 205 ? 5.773 11.888 -31.806 1.00 73.94 205 THR A C 1
ATOM 1554 O O . THR A 1 205 ? 5.710 11.211 -32.832 1.00 73.94 205 THR A O 1
ATOM 1557 N N . SER A 1 206 ? 4.709 12.167 -31.051 1.00 65.12 206 SER A N 1
ATOM 1558 C CA . SER A 1 206 ? 3.343 11.836 -31.460 1.00 65.12 206 SER A CA 1
ATOM 1559 C C . SER A 1 206 ? 3.058 12.464 -32.828 1.00 65.12 206 SER A C 1
ATOM 1561 O O . SER A 1 206 ? 3.214 13.678 -32.975 1.00 65.12 206 SER A O 1
ATOM 1563 N N . ALA A 1 207 ? 2.707 11.633 -33.811 1.00 43.94 207 ALA A N 1
ATOM 1564 C CA . ALA A 1 207 ? 2.212 12.067 -35.117 1.00 43.94 207 ALA A CA 1
ATOM 1565 C C . ALA A 1 207 ? 0.736 12.472 -35.035 1.00 43.94 207 ALA A C 1
ATOM 1567 O O . ALA A 1 207 ? 0.016 11.877 -34.197 1.00 43.94 207 ALA A O 1
#

pLDDT: mean 76.74, std 20.3, range [32.22, 97.0]

Solvent-accessible surface area (backbone atoms only — not comparable to full-atom values): 13478 Å² total; per-residue (Å²): 130,90,87,66,71,73,91,37,66,67,59,55,49,46,64,72,49,57,51,73,61,54,57,54,57,49,47,42,39,74,78,64,45,31,38,52,69,55,48,34,61,77,67,72,50,60,66,71,63,49,52,55,50,54,51,50,35,36,74,71,48,28,30,45,79,42,77,39,69,90,66,87,69,68,78,88,70,79,80,81,79,93,73,96,70,92,75,81,85,79,80,84,82,78,85,84,79,81,73,79,79,75,79,84,78,75,75,77,85,62,91,59,54,85,62,49,73,41,38,24,47,41,66,32,74,66,31,55,67,46,49,66,56,52,56,45,51,51,52,55,67,38,73,84,46,59,79,94,69,51,92,72,81,56,52,40,91,90,74,70,48,74,56,83,80,77,62,52,41,84,91,78,66,45,66,59,88,42,90,86,60,72,81,48,31,54,98,84,48,53,72,72,38,49,72,73,24,55,73,62,76,83,74,80,79,84,128

Nearest PDB structures (foldseek):
  4gcv-assembly6_K  TM=7.259E-01  e=9.314E-09  Pseudomonas aeruginosa PAO1
  4gcv-assembly2_D  TM=7.268E-01  e=2.958E-08  Pseudomonas aeruginosa PAO1
  4gcv-assembly1_A  TM=7.174E-01  e=3.550E-08  Pseudomonas aeruginosa PAO1
  4gcv-assembly3_E  TM=7.202E-01  e=1.273E-07  Pseudomonas aeruginosa PAO1
  2p4w-assembly1_A  TM=8.029E-01  e=1.607E-01  Pyrococcus furiosus

Secondary structure (DSSP, 8-state):
---S-TT-HHHHHHHHH-STHHHHHHHHHHHT--BHHHHHHHHT--HHHHHHHHHHHHHTTSEEEEEPPS---------------PPPPPPPPPPP--PPPPP-------TTHHHHTTEEEEE-HHHHHTHHHHHHHHHHHHTTS-GGG-SS--B-TTT-PBP----B-TTT--BTTSTTS---B-TT--HHHHHHSPBPPPPPPP-

Mean predicted aligned error: 13.26 Å

Sequence (207 aa):
MPTRIPDCPLARTAEQIGPWWTLEILHETYDGFTRFEEIRRNLGTPADLLADRLSALVTAGLLTTAPADGTNGGGDGASGHDADTGIDPEPDPEPDFEPDPEPDFEPDPDPDAGAAGRTAYRPTELGRSLRPLVLVMTAWGNHRLPPERRGLILVDARTGVEADPVVVDRSTGRPLDTAEFMFAAGPAAGPALRERYPRRPTPPTSA